Protein AF-A0A139AIH6-F1 (afdb_monomer_lite)

Sequence (206 aa):
MAAMNPVDLYPEILNLVTTIDDTDPLNPRRCGSIVSHVGRASLYSSTTPPMRITIVFSTWSHTGTTIIDHRKPFVIHTLTPSHAHLVPIFGLGSSKNLDKFSSPTIDPPFEVSTRPTFALSFLPSCAAWFECVPKEVDLLAHGAAPDRHLVVAEVVAQGSGTGERRCLDIASAFGALSEEDRKTLGANYARDVARDSETAMEPRVV

Secondary structure (DSSP, 8-state):
-PPPPGGGGS--B-EEEEEEE-SSTTS-EEEEEEE--EEE--S--STTTTPEEEEEEETT-HHHHHHHHS---EEEEE--GGGTTHHHHHHH---TT--GGG-TT-SSPPEE-S-STT--EE-TTSSEEEEEEEEEEEEEESSSSEEEEEEEEEEEEEEE-SS-SSPPBHHHHHHHS-HHHHHHHHHHHHHHHHHHHHHTT-----

Foldseek 3Di:
DPPDDPVNVDQQFKKKKWFWDCVPVVDIAIFIAIFRDKAWPDPDCDVVVFTKMKGKDFPLAPRVCCCPVVQTKMKIFFAALVCLVCCLLRVLDRDPPDRSQPPPSDPPGWDQDVPDDPSITDDQQGQKMFTWTFDDKDFDDPADDGGMIMTMIGGPDMDGGNHDNHTDTPVSSLVPDDPVSNVSSVVVVVVSVVVVVVSNPDDDPD

Radius of gyration: 17.24 Å; chains: 1; bounding box: 54×47×47 Å

InterPro domains:
  IPR002563 Flavin reductase like domain [PF01613] (46-159)
  IPR012349 FMN-binding split barrel [G3DSA:2.30.110.10] (8-179)

Organism: Gonapodya prolifera (strain JEL478) (NCBI:txid1344416)

Structure (mmCIF, N/CA/C/O backbone):
data_AF-A0A139AIH6-F1
#
_entry.id   AF-A0A139AIH6-F1
#
loop_
_atom_site.group_PDB
_atom_site.id
_atom_site.type_symbol
_atom_site.label_atom_id
_atom_site.label_alt_id
_atom_site.label_comp_id
_atom_site.label_asym_id
_atom_site.label_entity_id
_atom_site.label_seq_id
_atom_site.pdbx_PDB_ins_code
_atom_site.Cartn_x
_atom_site.Cartn_y
_atom_site.Cartn_z
_atom_site.occupancy
_atom_site.B_iso_or_equiv
_atom_site.auth_seq_id
_atom_site.auth_comp_id
_atom_site.auth_asym_id
_atom_site.auth_atom_id
_atom_site.pdbx_PDB_model_num
ATOM 1 N N . MET A 1 1 ? 32.680 11.294 6.343 1.00 40.09 1 MET A N 1
ATOM 2 C CA . MET A 1 1 ? 31.870 10.077 6.128 1.00 40.09 1 MET A CA 1
ATOM 3 C C . MET A 1 1 ? 30.437 10.436 6.455 1.00 40.09 1 MET A C 1
ATOM 5 O O . MET A 1 1 ? 30.206 10.871 7.575 1.00 40.09 1 MET A O 1
ATOM 9 N N . ALA A 1 2 ? 29.514 10.354 5.494 1.00 41.22 2 ALA A N 1
ATOM 10 C CA . ALA A 1 2 ? 28.094 10.475 5.814 1.00 41.22 2 ALA A CA 1
ATOM 11 C C . ALA A 1 2 ? 27.728 9.314 6.749 1.00 41.22 2 ALA A C 1
ATOM 13 O O . ALA A 1 2 ? 28.132 8.179 6.491 1.00 41.22 2 ALA A O 1
ATOM 14 N N . ALA A 1 3 ? 27.061 9.607 7.865 1.00 40.44 3 ALA A N 1
ATOM 15 C CA . ALA A 1 3 ? 26.553 8.567 8.744 1.00 40.44 3 ALA A CA 1
ATOM 16 C C . ALA A 1 3 ? 25.553 7.729 7.938 1.00 40.44 3 ALA A C 1
ATOM 18 O O . ALA A 1 3 ? 24.589 8.275 7.407 1.00 40.44 3 ALA A O 1
ATOM 19 N N . MET A 1 4 ? 25.831 6.434 7.792 1.00 37.25 4 MET A N 1
ATOM 20 C CA . MET A 1 4 ? 24.897 5.491 7.183 1.00 37.25 4 MET A CA 1
ATOM 21 C C . MET A 1 4 ? 23.615 5.525 8.015 1.00 37.25 4 MET A C 1
ATOM 23 O O . MET A 1 4 ? 23.686 5.348 9.235 1.00 37.25 4 MET A O 1
ATOM 27 N N . ASN A 1 5 ? 22.476 5.828 7.390 1.00 45.59 5 ASN A N 1
ATOM 28 C CA . ASN A 1 5 ? 21.214 5.856 8.109 1.00 45.59 5 ASN A CA 1
ATOM 29 C C . ASN A 1 5 ? 20.946 4.418 8.585 1.00 45.59 5 ASN A C 1
ATOM 31 O O . ASN A 1 5 ? 20.996 3.507 7.761 1.00 45.59 5 ASN A O 1
ATOM 35 N N . PRO A 1 6 ? 20.701 4.157 9.882 1.00 39.22 6 PRO A N 1
ATOM 36 C CA . PRO A 1 6 ? 20.435 2.803 10.372 1.00 39.22 6 PRO A CA 1
ATOM 37 C C . PRO A 1 6 ? 19.279 2.099 9.644 1.00 39.22 6 PRO A C 1
ATOM 39 O O . PRO A 1 6 ? 19.216 0.873 9.648 1.00 39.22 6 PRO A O 1
ATOM 42 N N . VAL A 1 7 ? 18.391 2.865 9.004 1.00 46.53 7 VAL A N 1
ATOM 43 C CA . VAL A 1 7 ? 17.292 2.368 8.164 1.00 46.53 7 VAL A CA 1
ATOM 44 C C . VAL A 1 7 ? 17.800 1.734 6.855 1.00 46.53 7 VAL A C 1
ATOM 46 O O . VAL A 1 7 ? 17.217 0.764 6.385 1.00 46.53 7 VAL A O 1
ATOM 49 N N . ASP A 1 8 ? 18.953 2.164 6.331 1.00 47.09 8 ASP A N 1
ATOM 50 C CA . ASP A 1 8 ? 19.579 1.604 5.118 1.00 47.09 8 ASP A CA 1
ATOM 51 C C . ASP A 1 8 ? 20.151 0.183 5.333 1.00 47.09 8 ASP A C 1
ATOM 53 O O . ASP A 1 8 ? 20.615 -0.459 4.389 1.00 47.09 8 ASP A O 1
ATOM 57 N N . LEU A 1 9 ? 20.150 -0.324 6.575 1.00 46.94 9 LEU A N 1
ATOM 58 C CA . LEU A 1 9 ? 20.655 -1.658 6.923 1.00 46.94 9 LEU A CA 1
ATOM 59 C C . LEU A 1 9 ? 19.706 -2.796 6.524 1.00 46.94 9 LEU A C 1
ATOM 61 O O . LEU A 1 9 ? 20.137 -3.950 6.477 1.00 46.94 9 LEU A O 1
ATOM 65 N N . TYR A 1 10 ? 18.438 -2.495 6.238 1.00 54.84 10 TYR A N 1
ATOM 66 C CA . TYR A 1 10 ? 17.446 -3.491 5.846 1.00 54.84 10 TYR A CA 1
ATOM 67 C C . TYR A 1 10 ? 16.948 -3.195 4.430 1.00 54.84 10 TYR A C 1
ATOM 69 O O . TYR A 1 10 ? 16.505 -2.078 4.168 1.00 54.84 10 TYR A O 1
ATOM 77 N N . PRO A 1 11 ? 16.985 -4.166 3.497 1.00 64.06 11 PRO A N 1
ATOM 78 C CA . PRO A 1 11 ? 16.366 -3.983 2.194 1.00 64.06 11 PRO A CA 1
ATOM 79 C C . PRO A 1 11 ? 14.849 -3.903 2.385 1.00 64.06 11 PRO A C 1
ATOM 81 O O . PRO A 1 11 ? 14.166 -4.922 2.506 1.00 64.06 11 PRO A O 1
ATOM 84 N N . GLU A 1 12 ? 14.322 -2.684 2.460 1.00 82.81 12 GLU A N 1
ATOM 85 C CA . GLU A 1 12 ? 12.889 -2.463 2.580 1.00 82.81 12 GLU A CA 1
ATOM 86 C C . GLU A 1 12 ? 12.211 -2.806 1.255 1.00 82.81 12 GLU A C 1
ATOM 88 O O . GLU A 1 12 ? 12.435 -2.168 0.221 1.00 82.81 12 GLU A O 1
ATOM 93 N N . ILE A 1 13 ? 11.382 -3.845 1.291 1.00 90.75 13 ILE A N 1
ATOM 94 C CA . ILE A 1 13 ? 10.592 -4.276 0.145 1.00 90.75 13 ILE A CA 1
ATOM 95 C C . ILE A 1 13 ? 9.438 -3.297 -0.051 1.00 90.75 13 ILE A C 1
ATOM 97 O O . ILE A 1 13 ? 8.673 -3.017 0.873 1.00 90.75 13 ILE A O 1
ATOM 101 N N . LEU A 1 14 ? 9.273 -2.820 -1.280 1.00 93.06 14 LEU A N 1
ATOM 102 C CA . LEU A 1 14 ? 8.152 -1.976 -1.646 1.00 93.06 14 LEU A CA 1
ATOM 103 C C . LEU A 1 14 ? 6.891 -2.797 -1.886 1.00 93.06 14 LEU A C 1
ATOM 105 O O . LEU A 1 14 ? 6.871 -3.800 -2.603 1.00 93.06 14 LEU A O 1
ATOM 109 N N . ASN A 1 15 ? 5.805 -2.303 -1.3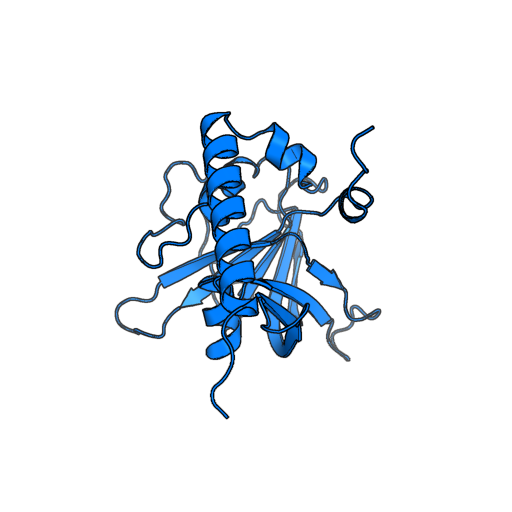11 1.00 94.88 15 ASN A N 1
ATOM 110 C CA . ASN A 1 15 ? 4.471 -2.833 -1.485 1.00 94.88 15 ASN A CA 1
ATOM 111 C C . ASN A 1 15 ? 3.547 -1.726 -1.992 1.00 94.88 15 ASN A C 1
ATOM 113 O O . ASN A 1 15 ? 3.702 -0.558 -1.637 1.00 94.88 15 ASN A O 1
ATOM 117 N N . LEU A 1 16 ? 2.554 -2.097 -2.792 1.00 94.75 16 LEU A N 1
ATOM 118 C CA . LEU A 1 16 ? 1.439 -1.228 -3.141 1.00 94.75 16 LEU A CA 1
ATOM 119 C C . LEU A 1 16 ? 0.214 -1.645 -2.332 1.00 94.75 16 LEU A C 1
ATOM 121 O O . LEU A 1 16 ? -0.286 -2.760 -2.487 1.00 94.75 16 LEU A O 1
ATOM 125 N N . VAL A 1 17 ? -0.296 -0.731 -1.513 1.00 94.81 17 VAL A N 1
ATOM 126 C CA . VAL A 1 17 ? -1.573 -0.912 -0.822 1.00 94.81 17 VAL A CA 1
ATOM 127 C C . VAL A 1 17 ? -2.681 -0.271 -1.637 1.00 94.81 17 VAL A C 1
ATOM 129 O O . VAL A 1 17 ? -2.559 0.897 -2.009 1.00 94.81 17 VAL A O 1
ATOM 132 N N . THR A 1 18 ? -3.763 -1.010 -1.873 1.00 93.75 18 THR A N 1
ATOM 133 C CA . THR A 1 18 ? -4.972 -0.518 -2.543 1.00 93.75 18 THR A CA 1
ATOM 134 C C . THR A 1 18 ? -6.209 -0.692 -1.671 1.00 93.75 18 THR A C 1
ATOM 136 O O . THR A 1 18 ? -6.333 -1.653 -0.916 1.00 93.75 18 THR A O 1
ATOM 139 N N . THR A 1 19 ? -7.146 0.242 -1.780 1.00 93.44 19 THR A N 1
ATOM 140 C CA . THR A 1 19 ? -8.475 0.167 -1.160 1.00 93.44 19 THR A CA 1
ATOM 141 C C . THR A 1 19 ? -9.481 0.927 -2.031 1.00 93.44 19 THR A C 1
ATOM 143 O O . THR A 1 19 ? -9.128 1.437 -3.101 1.00 93.44 19 THR A O 1
ATOM 146 N N . ILE A 1 20 ? -10.728 1.005 -1.581 1.00 91.00 20 ILE A N 1
ATOM 147 C CA . ILE A 1 20 ? -11.777 1.810 -2.194 1.00 91.00 20 ILE A CA 1
ATOM 148 C C . ILE A 1 20 ? -12.314 2.812 -1.171 1.00 91.00 20 ILE A C 1
ATOM 150 O O . ILE A 1 20 ? -12.640 2.457 -0.038 1.00 91.00 20 ILE A O 1
ATOM 154 N N . ASP A 1 21 ? -12.379 4.072 -1.578 1.00 89.56 21 ASP A N 1
ATOM 155 C CA . ASP A 1 21 ? -13.115 5.117 -0.886 1.00 89.56 21 ASP A CA 1
ATOM 156 C C . ASP A 1 21 ? -14.482 5.265 -1.556 1.00 89.56 21 ASP A C 1
ATOM 158 O O . ASP A 1 21 ? -14.621 5.861 -2.620 1.00 89.56 21 ASP A O 1
ATOM 162 N N . AS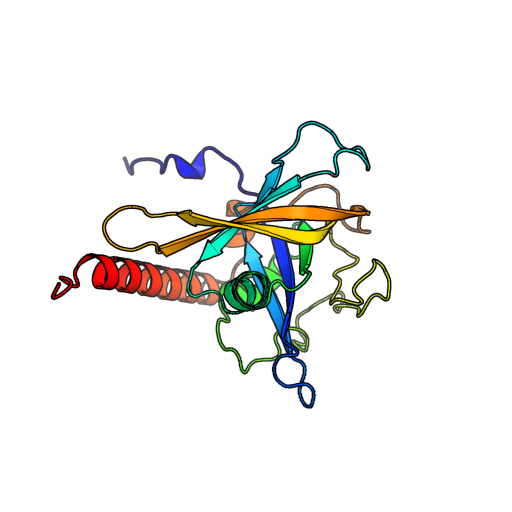P A 1 22 ? -15.491 4.665 -0.945 1.00 88.44 22 ASP A N 1
ATOM 163 C CA . ASP A 1 22 ? -16.897 4.712 -1.348 1.00 88.44 22 ASP A CA 1
ATOM 164 C C . ASP A 1 22 ? -17.717 5.630 -0.418 1.00 88.44 22 ASP A C 1
ATOM 166 O O . ASP A 1 22 ? -18.940 5.497 -0.338 1.00 88.44 22 ASP A O 1
ATOM 170 N N . THR A 1 23 ? -17.056 6.545 0.312 1.00 86.25 23 THR A N 1
ATOM 171 C CA . THR A 1 23 ? -17.735 7.489 1.221 1.00 86.25 23 THR A CA 1
ATOM 172 C C . THR A 1 23 ? -18.753 8.363 0.492 1.00 86.25 23 THR A C 1
ATOM 174 O O . THR A 1 23 ? -19.762 8.745 1.084 1.00 86.25 23 THR A O 1
ATOM 177 N N . ASP A 1 24 ? -18.519 8.622 -0.797 1.00 85.50 24 ASP A N 1
ATOM 178 C CA . ASP A 1 24 ? -19.524 9.054 -1.765 1.00 85.50 24 ASP A CA 1
ATOM 179 C C . ASP A 1 24 ? -19.958 7.851 -2.631 1.00 85.50 24 ASP A C 1
ATOM 181 O O . ASP A 1 24 ? -19.246 7.481 -3.573 1.00 85.50 24 ASP A O 1
ATOM 185 N N . PRO A 1 25 ? -21.128 7.236 -2.363 1.00 82.19 25 PRO A N 1
ATOM 186 C CA . PRO A 1 25 ? -21.592 6.060 -3.100 1.00 82.19 25 PRO A CA 1
ATOM 187 C C . PRO A 1 25 ? -21.845 6.315 -4.589 1.00 82.19 25 PRO A C 1
ATOM 189 O O . PRO A 1 25 ? -21.901 5.368 -5.372 1.00 82.19 25 PRO A O 1
ATOM 192 N N . LEU A 1 26 ? -22.033 7.577 -4.991 1.00 86.06 26 LEU A N 1
ATOM 193 C CA . LEU A 1 26 ? -22.252 7.944 -6.390 1.00 86.06 26 LEU A CA 1
ATOM 194 C C . LEU A 1 26 ? -20.939 8.050 -7.168 1.00 86.06 26 LEU A C 1
ATOM 196 O O . LEU A 1 26 ? -20.953 8.032 -8.398 1.00 86.06 26 LEU A O 1
ATOM 200 N N . ASN A 1 27 ? -19.813 8.163 -6.465 1.00 83.94 27 ASN A N 1
ATOM 201 C CA . ASN A 1 27 ? -18.500 8.330 -7.064 1.00 83.94 27 ASN A CA 1
ATOM 202 C C . ASN A 1 27 ? -17.425 7.589 -6.252 1.00 83.94 27 ASN A C 1
ATOM 204 O O . ASN A 1 27 ? -16.554 8.234 -5.657 1.00 83.94 27 ASN A O 1
ATOM 208 N N . PRO A 1 28 ? -17.473 6.243 -6.214 1.00 85.94 28 PRO A N 1
ATOM 209 C CA . PRO A 1 28 ? -16.478 5.459 -5.504 1.00 85.94 28 PRO A CA 1
ATOM 210 C C . PRO A 1 28 ? -15.108 5.625 -6.163 1.00 85.94 28 PRO A C 1
ATOM 212 O O . PRO A 1 28 ? -14.951 5.498 -7.381 1.00 85.94 28 PRO A O 1
ATOM 215 N N . ARG A 1 29 ? -14.090 5.890 -5.348 1.00 87.50 29 ARG A N 1
ATOM 216 C CA . ARG A 1 29 ? -12.725 6.166 -5.795 1.00 87.50 29 ARG A CA 1
ATOM 217 C C . ARG A 1 29 ? -11.799 5.035 -5.405 1.00 87.50 29 ARG A C 1
ATOM 219 O O . ARG A 1 29 ? -11.798 4.559 -4.275 1.00 87.50 29 ARG A O 1
ATOM 226 N N . ARG A 1 30 ? -10.947 4.629 -6.340 1.00 89.25 30 ARG A N 1
ATOM 227 C CA . ARG A 1 30 ? -9.852 3.703 -6.051 1.00 89.25 30 ARG A CA 1
ATOM 228 C C . ARG A 1 30 ? -8.716 4.474 -5.390 1.00 89.25 30 ARG A C 1
ATOM 230 O O . ARG A 1 30 ? -8.278 5.503 -5.903 1.00 89.25 30 ARG A O 1
ATOM 237 N N . CYS A 1 31 ? -8.207 3.953 -4.282 1.00 89.62 31 CYS A N 1
ATOM 238 C CA . CYS A 1 31 ? -7.106 4.555 -3.538 1.00 89.62 31 CYS A CA 1
ATOM 239 C C . CYS A 1 31 ? -5.893 3.628 -3.575 1.00 89.62 31 CYS A C 1
ATOM 241 O O . CYS A 1 31 ? -6.032 2.412 -3.455 1.00 89.62 31 CYS A O 1
ATOM 243 N N . GLY A 1 32 ? -4.699 4.201 -3.729 1.00 91.56 32 GLY A N 1
ATOM 244 C CA . GLY A 1 32 ? -3.450 3.447 -3.797 1.00 91.56 32 GLY A CA 1
ATOM 245 C C . GLY A 1 32 ? -2.268 4.229 -3.229 1.00 91.56 32 GLY A C 1
ATOM 246 O O . GLY A 1 32 ? -2.167 5.441 -3.456 1.00 91.56 32 GLY A O 1
ATOM 247 N N . SER A 1 33 ? -1.392 3.552 -2.486 1.00 91.62 33 SER A N 1
ATOM 248 C CA . SER A 1 33 ? -0.164 4.123 -1.913 1.00 91.62 33 SER A CA 1
ATOM 249 C C . SER A 1 33 ? 0.968 3.104 -1.910 1.00 91.62 33 SER A C 1
ATOM 251 O O . SER A 1 33 ? 0.757 1.951 -1.532 1.00 91.62 33 SER A O 1
ATOM 253 N N . ILE A 1 34 ? 2.177 3.543 -2.264 1.00 91.94 34 ILE A N 1
ATOM 254 C CA . ILE A 1 34 ? 3.391 2.764 -1.993 1.00 91.94 34 ILE A CA 1
ATOM 255 C C . ILE A 1 34 ? 3.690 2.822 -0.496 1.00 91.94 34 ILE A C 1
ATOM 257 O O . ILE A 1 34 ? 3.575 3.884 0.118 1.00 91.94 34 ILE A O 1
ATOM 261 N N . VAL A 1 35 ? 4.058 1.682 0.079 1.00 91.06 35 VAL A N 1
ATOM 262 C CA . VAL A 1 35 ? 4.520 1.542 1.462 1.00 91.06 35 VAL A CA 1
ATOM 263 C C . VAL A 1 35 ? 5.713 0.594 1.504 1.00 91.06 35 VAL A C 1
ATOM 265 O O . VAL A 1 35 ? 5.768 -0.386 0.762 1.00 91.06 35 VAL A O 1
ATOM 268 N N . SER A 1 36 ? 6.664 0.869 2.386 1.00 88.88 36 SER A N 1
ATOM 269 C CA . SER A 1 36 ? 7.840 0.016 2.594 1.00 88.88 36 SER A CA 1
ATOM 270 C C . SER A 1 36 ? 7.809 -0.721 3.937 1.00 88.88 36 SER A C 1
ATOM 272 O O . SER A 1 36 ? 8.345 -1.816 4.080 1.00 88.88 36 SER A O 1
ATOM 274 N N . HIS A 1 37 ? 7.094 -0.160 4.912 1.00 88.62 37 HIS A N 1
ATOM 275 C CA . HIS A 1 37 ? 6.986 -0.686 6.265 1.00 88.62 37 HIS A CA 1
ATOM 276 C C . HIS A 1 37 ? 5.814 -1.662 6.371 1.00 88.62 37 HIS A C 1
ATOM 278 O O . HIS A 1 37 ? 4.730 -1.306 6.839 1.00 88.62 37 HIS A O 1
ATOM 284 N N . VAL A 1 38 ? 6.037 -2.894 5.911 1.00 91.00 38 VAL A N 1
ATOM 285 C CA . VAL A 1 38 ? 5.097 -4.012 6.053 1.00 91.00 38 VAL A CA 1
ATOM 286 C C . VAL A 1 38 ? 5.791 -5.155 6.780 1.00 91.00 38 VAL A C 1
ATOM 288 O O . VAL A 1 38 ? 6.831 -5.641 6.342 1.00 91.00 38 VAL A O 1
ATOM 291 N N . GLY A 1 39 ? 5.211 -5.590 7.894 1.00 89.25 39 GLY A N 1
ATOM 292 C CA . GLY A 1 39 ? 5.767 -6.633 8.747 1.00 89.25 39 GLY A CA 1
ATOM 293 C C . GLY A 1 39 ? 4.765 -7.742 9.016 1.00 89.25 39 GLY A C 1
ATOM 294 O O . GLY A 1 39 ? 3.555 -7.536 9.036 1.00 89.25 39 GLY A O 1
ATOM 295 N N . ARG A 1 40 ? 5.256 -8.953 9.261 1.00 88.06 40 ARG A N 1
ATOM 296 C CA . ARG A 1 40 ? 4.409 -10.032 9.768 1.00 88.06 40 ARG A CA 1
ATOM 297 C C . ARG A 1 40 ? 4.264 -9.879 11.282 1.00 88.06 40 ARG A C 1
ATOM 299 O O . ARG A 1 40 ? 5.265 -9.830 11.987 1.00 88.06 40 ARG A O 1
ATOM 306 N N . ALA A 1 41 ? 3.028 -9.838 11.774 1.00 86.69 41 ALA A N 1
ATOM 307 C CA . ALA A 1 41 ? 2.716 -9.623 13.189 1.00 86.69 41 ALA A CA 1
ATOM 308 C C . ALA A 1 41 ? 2.390 -10.925 13.945 1.00 86.69 41 ALA A C 1
ATOM 310 O O . ALA A 1 41 ? 2.326 -10.934 15.171 1.00 86.69 41 ALA A O 1
ATOM 311 N N . SER A 1 42 ? 2.171 -12.037 13.233 1.00 82.56 42 SER A N 1
ATOM 312 C CA . SER A 1 42 ? 1.903 -13.352 13.828 1.00 82.56 42 SER A CA 1
ATOM 313 C C . SER A 1 42 ? 2.813 -14.438 13.257 1.00 82.56 42 SER A C 1
ATOM 315 O O . SER A 1 42 ? 2.994 -14.534 12.048 1.00 82.56 42 SER A O 1
ATOM 317 N N . LEU A 1 43 ? 3.330 -15.329 14.107 1.00 73.06 43 LEU A N 1
ATOM 318 C CA . LEU A 1 43 ? 4.168 -16.461 13.671 1.00 73.06 43 LEU A CA 1
ATOM 319 C C . LEU A 1 43 ? 3.374 -17.581 12.981 1.00 73.06 43 LEU A C 1
ATOM 321 O O . LEU A 1 43 ? 3.922 -18.316 12.159 1.00 73.06 43 LEU A O 1
ATOM 325 N N . TYR A 1 44 ? 2.075 -17.690 13.262 1.00 71.38 44 TYR A N 1
ATOM 326 C CA . TYR A 1 44 ? 1.194 -18.682 12.648 1.00 71.38 44 TYR A CA 1
ATOM 327 C C . TYR A 1 44 ? 0.619 -18.162 11.328 1.00 71.38 44 TYR A C 1
ATOM 329 O O . TYR A 1 44 ? 0.308 -16.975 11.204 1.00 71.38 44 TYR A O 1
ATOM 337 N N . SER A 1 45 ? 0.553 -19.039 10.324 1.00 65.81 45 SER A N 1
ATOM 338 C CA . SER A 1 45 ? -0.086 -18.801 9.017 1.00 65.81 45 SER A CA 1
ATOM 339 C C . SER A 1 45 ? -1.437 -19.518 8.915 1.00 65.81 45 SER A C 1
ATOM 341 O O . SER A 1 45 ? -1.937 -19.760 7.819 1.00 65.81 45 SER A O 1
ATOM 343 N N . SER A 1 46 ? -1.977 -19.953 10.056 1.00 64.38 46 SER A N 1
ATOM 344 C CA . SER A 1 46 ? -3.247 -20.661 10.141 1.00 64.38 46 SER A CA 1
ATOM 345 C C . SER A 1 46 ? -4.419 -19.714 9.920 1.00 64.38 46 SER A C 1
ATOM 347 O O . SER A 1 46 ? -4.312 -18.508 10.125 1.00 64.38 46 SER A O 1
ATOM 349 N N . THR A 1 47 ? -5.573 -20.283 9.591 1.00 66.25 47 THR A N 1
ATOM 350 C CA . THR A 1 47 ? -6.856 -19.573 9.648 1.00 66.25 47 THR A CA 1
ATOM 351 C C . THR A 1 47 ? -7.286 -19.279 11.089 1.00 66.25 47 THR A C 1
ATOM 353 O O . THR A 1 47 ? -8.057 -18.353 11.315 1.00 66.25 47 THR A O 1
ATOM 356 N N . THR A 1 48 ? -6.771 -20.034 12.072 1.00 75.88 48 THR A N 1
ATOM 357 C CA . THR A 1 48 ? -7.152 -19.903 13.486 1.00 75.88 48 THR A CA 1
ATOM 358 C C . THR A 1 48 ? -5.948 -20.149 14.414 1.00 75.88 48 THR A C 1
ATOM 360 O O . THR A 1 48 ? -5.531 -21.300 14.546 1.00 75.88 48 THR A O 1
ATOM 363 N N . PRO A 1 49 ? -5.387 -19.115 15.075 1.00 70.94 49 PRO A N 1
ATOM 364 C CA . PRO A 1 49 ? -5.710 -17.697 14.918 1.00 70.94 49 PRO A CA 1
ATOM 365 C C . PRO A 1 49 ? -5.329 -17.197 13.516 1.00 70.94 49 PRO A C 1
ATOM 367 O O . PRO A 1 49 ? -4.391 -17.741 12.923 1.00 70.94 49 PRO A O 1
ATOM 370 N N . PRO A 1 50 ? -6.047 -16.196 12.981 1.00 80.94 50 PRO A N 1
ATOM 371 C CA . PRO A 1 50 ? -5.785 -15.693 11.646 1.00 80.94 50 PRO A CA 1
ATOM 372 C C . PRO A 1 50 ? -4.428 -14.992 11.596 1.00 80.94 50 PRO A C 1
ATOM 374 O O . PRO A 1 50 ? -3.971 -14.390 12.576 1.00 80.94 50 PRO A O 1
ATOM 377 N N . MET A 1 51 ? -3.780 -15.075 10.438 1.00 90.25 51 MET A N 1
ATOM 378 C CA . MET A 1 51 ? -2.519 -14.388 10.195 1.00 90.25 51 MET A CA 1
ATOM 379 C C . MET A 1 51 ? -2.704 -12.872 10.329 1.00 90.25 51 MET A C 1
ATOM 381 O O . MET A 1 51 ? -3.668 -12.303 9.818 1.00 90.25 51 MET A O 1
ATOM 385 N N . ARG A 1 52 ? -1.758 -12.216 11.003 1.00 92.06 52 ARG A N 1
ATOM 386 C CA . ARG A 1 52 ? -1.726 -10.764 11.171 1.00 92.06 52 ARG A CA 1
ATOM 387 C C . ARG A 1 52 ? -0.481 -10.165 10.547 1.00 92.06 52 ARG A C 1
ATOM 389 O O . ARG A 1 52 ? 0.606 -10.750 10.597 1.00 92.06 52 ARG A O 1
ATOM 396 N N . ILE A 1 53 ? -0.647 -8.966 10.019 1.00 93.50 53 ILE A N 1
ATOM 397 C CA . ILE A 1 53 ? 0.415 -8.146 9.450 1.00 93.50 53 ILE A CA 1
ATOM 398 C C . ILE A 1 53 ? 0.332 -6.732 10.016 1.00 93.50 53 ILE A C 1
ATOM 400 O O . ILE A 1 53 ? -0.744 -6.269 10.391 1.00 93.50 53 ILE A O 1
ATOM 404 N N . THR A 1 54 ? 1.471 -6.061 10.088 1.00 94.00 54 THR A N 1
ATOM 405 C CA . THR A 1 54 ? 1.576 -4.646 10.412 1.00 94.00 54 THR A CA 1
ATOM 406 C C . THR A 1 54 ? 1.883 -3.843 9.161 1.00 94.00 54 THR A C 1
ATOM 408 O O . THR A 1 54 ? 2.637 -4.288 8.296 1.00 94.00 54 THR A O 1
ATOM 411 N N . ILE A 1 55 ? 1.306 -2.651 9.070 1.00 93.25 55 ILE A N 1
ATOM 412 C CA . ILE A 1 55 ? 1.601 -1.675 8.022 1.00 93.25 55 ILE A CA 1
ATOM 413 C C . ILE A 1 55 ? 1.697 -0.308 8.668 1.00 93.25 55 ILE A C 1
ATOM 415 O O . ILE A 1 55 ? 0.890 0.012 9.540 1.00 93.25 55 ILE A O 1
ATOM 419 N N . VAL A 1 56 ? 2.650 0.503 8.224 1.00 90.69 56 VAL A N 1
ATOM 420 C CA . VAL A 1 56 ? 2.746 1.896 8.656 1.00 90.69 56 VAL A CA 1
ATOM 421 C C . VAL A 1 56 ? 2.308 2.827 7.532 1.00 90.69 56 VAL A C 1
ATOM 423 O O . VAL A 1 56 ? 2.799 2.734 6.407 1.00 90.69 56 VAL A O 1
ATOM 426 N N . PHE A 1 57 ? 1.401 3.748 7.849 1.00 88.12 57 PHE A N 1
ATOM 427 C CA . PHE A 1 57 ? 0.991 4.833 6.960 1.00 88.12 57 PHE A CA 1
ATOM 428 C C . PHE A 1 57 ? 1.378 6.182 7.550 1.00 88.12 57 PHE A C 1
ATOM 430 O O . PHE A 1 57 ? 1.373 6.368 8.763 1.00 88.12 57 PHE A O 1
ATOM 437 N N . SER A 1 58 ? 1.648 7.157 6.687 1.00 82.88 58 SER A N 1
ATOM 438 C CA . SER A 1 58 ? 1.621 8.562 7.093 1.00 82.88 58 SER A CA 1
ATOM 439 C C . SER A 1 58 ? 0.193 8.982 7.449 1.00 82.88 58 SER A C 1
ATOM 441 O O . SER A 1 58 ? -0.746 8.586 6.754 1.00 82.88 58 SER A O 1
ATOM 443 N N . THR A 1 59 ? 0.032 9.817 8.480 1.00 81.44 59 THR A N 1
ATOM 444 C CA . THR A 1 59 ? -1.250 10.462 8.848 1.00 81.44 59 THR A CA 1
ATOM 445 C C . THR A 1 59 ? -1.847 11.286 7.704 1.00 81.44 59 THR A C 1
ATOM 447 O O . THR A 1 59 ? -3.046 11.542 7.662 1.00 81.44 59 THR A O 1
ATOM 450 N N . TRP A 1 60 ? -1.022 11.647 6.723 1.00 78.94 60 TRP A N 1
ATOM 451 C CA . TRP A 1 60 ? -1.397 12.438 5.556 1.00 78.94 60 TRP A CA 1
ATOM 452 C C . TRP A 1 60 ? -1.745 11.590 4.326 1.00 78.94 60 TRP A C 1
ATOM 454 O O . TRP A 1 60 ? -2.150 12.123 3.290 1.00 78.94 60 TRP A O 1
ATOM 464 N N . SER A 1 61 ? -1.576 10.266 4.406 1.00 84.19 61 SER A N 1
ATOM 465 C CA . SER A 1 61 ? -1.904 9.358 3.310 1.00 84.19 61 SER A CA 1
ATOM 466 C C . SER A 1 61 ? -3.413 9.222 3.183 1.00 84.19 61 SER A C 1
ATOM 468 O O . SER A 1 61 ? -4.054 8.662 4.065 1.00 84.19 61 SER A O 1
ATOM 470 N N . HIS A 1 62 ? -3.983 9.653 2.054 1.00 86.56 62 HIS A N 1
ATOM 471 C CA . HIS A 1 62 ? -5.411 9.465 1.801 1.00 86.56 62 HIS A CA 1
ATOM 472 C C . HIS A 1 62 ? -5.813 7.982 1.856 1.00 86.56 62 HIS A C 1
ATOM 474 O O . HIS A 1 62 ? -6.781 7.635 2.525 1.00 86.56 62 HIS A O 1
ATOM 480 N N . THR A 1 63 ? -5.024 7.100 1.235 1.00 90.00 63 THR A N 1
ATOM 481 C CA . THR A 1 63 ? -5.213 5.642 1.310 1.00 90.00 63 THR A CA 1
ATOM 482 C C . THR A 1 63 ? -5.169 5.154 2.760 1.00 90.00 63 THR A C 1
ATOM 484 O O . THR A 1 63 ? -6.020 4.367 3.163 1.00 90.00 63 THR A O 1
ATOM 487 N N . GLY A 1 64 ? -4.215 5.657 3.554 1.00 90.06 64 GLY A N 1
ATOM 488 C CA . GLY A 1 64 ? -4.112 5.359 4.983 1.00 90.06 64 GLY A CA 1
ATOM 489 C C . GLY A 1 64 ? -5.355 5.799 5.759 1.00 90.06 64 GLY A C 1
ATOM 490 O O . GLY A 1 64 ? -5.958 4.976 6.439 1.00 90.06 64 GLY A O 1
ATOM 491 N N . THR A 1 65 ? -5.793 7.052 5.596 1.00 88.69 65 THR A N 1
ATOM 492 C CA . THR A 1 65 ? -7.007 7.581 6.247 1.00 88.69 65 THR A CA 1
ATOM 493 C C . THR A 1 65 ? -8.251 6.786 5.861 1.00 88.69 65 THR A C 1
ATOM 495 O O . THR A 1 65 ? -9.041 6.438 6.728 1.00 88.69 65 THR A O 1
ATOM 498 N N . THR A 1 66 ? -8.396 6.387 4.591 1.00 90.56 66 THR A N 1
ATOM 499 C CA . THR A 1 66 ? -9.535 5.571 4.144 1.00 90.56 66 THR A CA 1
ATOM 500 C C . THR A 1 66 ? -9.557 4.209 4.843 1.00 90.56 66 THR A C 1
ATOM 502 O O . THR A 1 66 ? -10.608 3.752 5.291 1.00 90.56 66 THR A O 1
ATOM 505 N N . ILE A 1 67 ? -8.398 3.565 4.996 1.00 92.81 67 ILE A N 1
ATOM 506 C CA . ILE A 1 67 ? -8.283 2.287 5.712 1.00 92.81 67 ILE A CA 1
ATOM 507 C C . ILE A 1 67 ? -8.558 2.465 7.208 1.00 92.81 67 ILE A C 1
ATOM 509 O O . ILE A 1 67 ? -9.242 1.640 7.809 1.00 92.81 67 ILE A O 1
ATOM 513 N N . ILE A 1 68 ? -8.031 3.523 7.820 1.00 91.19 68 ILE A N 1
ATOM 514 C CA . ILE A 1 68 ? -8.051 3.724 9.271 1.00 91.19 68 ILE A CA 1
ATOM 515 C C . ILE A 1 68 ? -9.406 4.251 9.749 1.00 91.19 68 ILE A C 1
ATOM 517 O O . ILE A 1 68 ? -10.053 3.610 10.582 1.00 91.19 68 ILE A O 1
ATOM 521 N N . ASP A 1 69 ? -9.851 5.379 9.198 1.00 89.12 69 ASP A N 1
ATOM 522 C CA . ASP A 1 69 ? -11.024 6.118 9.674 1.00 89.12 69 ASP A CA 1
ATOM 523 C C . ASP A 1 69 ? -12.322 5.413 9.279 1.00 89.12 69 ASP A C 1
ATOM 525 O O . ASP A 1 69 ? -13.288 5.386 10.042 1.00 89.12 69 ASP A O 1
ATOM 529 N N . HIS A 1 70 ? -12.335 4.784 8.101 1.00 89.25 70 HIS A N 1
ATOM 530 C CA . HIS A 1 70 ? -13.503 4.072 7.581 1.00 89.25 70 HIS A CA 1
ATOM 531 C C . HIS A 1 70 ? -13.391 2.549 7.707 1.00 89.25 70 HIS A C 1
ATOM 533 O O . HIS A 1 70 ? -14.269 1.834 7.222 1.00 89.25 70 HIS A O 1
ATOM 539 N N . ARG A 1 71 ? -12.328 2.045 8.358 1.00 90.25 71 ARG A N 1
ATOM 540 C CA . ARG A 1 71 ? -12.067 0.609 8.579 1.00 90.25 71 ARG A CA 1
ATOM 541 C C . ARG A 1 71 ? -12.197 -0.224 7.301 1.00 90.25 71 ARG A C 1
ATOM 543 O O . ARG A 1 71 ? -12.671 -1.361 7.334 1.00 90.25 71 ARG A O 1
ATOM 550 N N . LYS A 1 72 ? -11.792 0.352 6.165 1.00 93.38 72 LYS A N 1
ATOM 551 C CA . LYS A 1 72 ? -11.976 -0.273 4.857 1.00 93.38 72 LYS A CA 1
ATOM 552 C C . LYS A 1 72 ? -11.051 -1.472 4.678 1.00 93.38 72 LYS A C 1
ATOM 554 O O . LYS A 1 72 ? -9.889 -1.415 5.091 1.00 93.38 72 LYS A O 1
ATOM 559 N N . PRO A 1 73 ? -11.541 -2.552 4.046 1.00 94.81 73 PRO A N 1
ATOM 560 C CA . PRO A 1 73 ? -10.668 -3.620 3.602 1.00 94.81 73 PRO A CA 1
ATOM 561 C C . PRO A 1 73 ? -9.679 -3.098 2.562 1.00 94.81 73 PRO A C 1
ATOM 563 O O . PRO A 1 73 ? -9.936 -2.116 1.859 1.00 94.81 73 PRO A O 1
ATOM 566 N N . PHE A 1 74 ? -8.540 -3.761 2.451 1.00 95.25 74 PHE A N 1
ATOM 567 C CA . PHE A 1 74 ? -7.490 -3.358 1.527 1.00 95.25 74 PHE A CA 1
ATOM 568 C C . PHE A 1 74 ? -6.689 -4.564 1.042 1.00 95.25 74 PHE A C 1
ATOM 570 O O . PHE A 1 74 ? -6.728 -5.638 1.645 1.00 95.25 74 PHE A O 1
ATOM 577 N N . VAL A 1 75 ? -5.941 -4.377 -0.043 1.00 95.06 75 VAL A N 1
ATOM 578 C CA . VAL A 1 75 ? -5.023 -5.386 -0.578 1.00 95.06 75 VAL A CA 1
ATOM 579 C C . VAL A 1 75 ? -3.604 -4.843 -0.547 1.00 95.06 75 VAL A C 1
ATOM 581 O O . VAL A 1 75 ? -3.353 -3.711 -0.957 1.00 95.06 75 VAL A O 1
ATOM 584 N N . ILE A 1 76 ? -2.666 -5.656 -0.074 1.00 95.25 76 ILE A N 1
ATOM 585 C CA . ILE A 1 76 ? -1.232 -5.410 -0.215 1.00 95.25 76 ILE A CA 1
ATOM 586 C C . ILE A 1 76 ? -0.727 -6.207 -1.403 1.00 95.25 76 ILE A C 1
ATOM 588 O O . ILE A 1 76 ? -0.973 -7.407 -1.471 1.00 95.25 76 ILE A O 1
ATOM 592 N N . HIS A 1 77 ? 0.027 -5.563 -2.284 1.00 95.19 77 HIS A N 1
ATOM 593 C CA . HIS A 1 77 ? 0.731 -6.194 -3.392 1.00 95.19 77 HIS A CA 1
ATOM 594 C C . HIS A 1 77 ? 2.231 -6.039 -3.185 1.00 95.19 77 HIS A C 1
ATOM 596 O O . HIS A 1 77 ? 2.739 -4.918 -3.164 1.00 95.19 77 HIS A O 1
ATOM 602 N N . THR A 1 78 ? 2.953 -7.147 -3.069 1.00 95.25 78 THR A N 1
ATOM 603 C CA . THR A 1 78 ? 4.415 -7.129 -3.020 1.00 95.25 78 THR A CA 1
ATOM 604 C C . THR A 1 78 ? 4.962 -6.919 -4.424 1.00 95.25 78 THR A C 1
ATOM 606 O O . THR A 1 78 ? 4.748 -7.746 -5.316 1.00 95.25 78 THR A O 1
ATOM 609 N N . LEU A 1 79 ? 5.637 -5.790 -4.636 1.00 94.56 79 LEU A N 1
ATOM 610 C CA . LEU A 1 79 ? 6.084 -5.377 -5.960 1.00 94.56 79 LEU A CA 1
ATOM 611 C C . LEU A 1 79 ? 7.338 -6.138 -6.386 1.00 94.56 79 LEU A C 1
ATOM 613 O O . LEU A 1 79 ? 8.179 -6.500 -5.567 1.00 94.56 79 LEU A O 1
ATOM 617 N N . THR A 1 80 ? 7.471 -6.336 -7.692 1.00 93.75 80 THR A N 1
ATOM 618 C CA . THR A 1 80 ? 8.675 -6.873 -8.352 1.00 93.75 80 THR A CA 1
ATOM 619 C C . THR A 1 80 ? 9.407 -5.753 -9.102 1.00 93.75 80 THR A C 1
ATOM 621 O O . THR A 1 80 ? 8.805 -4.699 -9.335 1.00 93.75 80 THR A O 1
ATOM 624 N N . PRO A 1 81 ? 10.669 -5.949 -9.532 1.00 92.25 81 PRO A N 1
ATOM 625 C CA . PRO A 1 81 ? 11.419 -4.946 -10.287 1.00 92.25 81 PRO A CA 1
ATOM 626 C C . PRO A 1 81 ? 10.703 -4.365 -11.513 1.00 92.25 81 PRO A C 1
ATOM 628 O O . PRO A 1 81 ? 10.852 -3.177 -11.791 1.00 92.25 81 PRO A O 1
ATOM 631 N N . SER A 1 82 ? 9.867 -5.150 -12.204 1.00 90.69 82 SER A N 1
ATOM 632 C CA . SER A 1 82 ? 9.086 -4.669 -13.355 1.00 90.69 82 SER A CA 1
ATOM 633 C C . SER A 1 82 ? 8.077 -3.571 -12.993 1.00 90.69 82 SER A C 1
ATOM 635 O O . SER A 1 82 ? 7.663 -2.800 -13.854 1.00 90.69 82 SER A O 1
ATOM 637 N N . HIS A 1 83 ? 7.716 -3.445 -11.715 1.00 92.69 83 HIS A N 1
ATOM 638 C CA . HIS A 1 83 ? 6.760 -2.460 -11.210 1.00 92.69 83 HIS A CA 1
ATOM 639 C C . HIS A 1 83 ? 7.404 -1.157 -10.730 1.00 92.69 83 HIS A C 1
ATOM 641 O O . HIS A 1 83 ? 6.717 -0.333 -10.127 1.00 92.69 83 HIS A O 1
ATOM 647 N N . ALA A 1 84 ? 8.699 -0.928 -10.974 1.00 90.44 84 ALA A N 1
ATOM 648 C CA . ALA A 1 84 ? 9.360 0.315 -10.564 1.00 90.44 84 ALA A CA 1
ATOM 649 C C . ALA A 1 84 ? 8.644 1.576 -11.094 1.00 90.44 84 ALA A C 1
ATOM 651 O O . ALA A 1 84 ? 8.576 2.591 -10.405 1.00 90.44 84 ALA A O 1
ATOM 652 N N . HIS A 1 85 ? 8.015 1.479 -12.269 1.00 87.56 85 HIS A N 1
ATOM 653 C CA . HIS A 1 85 ? 7.211 2.541 -12.877 1.00 87.56 85 HIS A CA 1
ATOM 654 C C . HIS A 1 85 ? 5.964 2.943 -12.057 1.00 87.56 85 HIS A C 1
ATOM 656 O O . HIS A 1 85 ? 5.442 4.041 -12.237 1.00 87.56 85 HIS A O 1
ATOM 662 N N . LEU A 1 86 ? 5.491 2.097 -11.131 1.00 90.19 86 LEU A N 1
ATOM 663 C CA . LEU A 1 86 ? 4.366 2.409 -10.240 1.00 90.19 86 LEU A CA 1
ATOM 664 C C . LEU A 1 86 ? 4.770 3.327 -9.083 1.00 90.19 86 LEU A C 1
ATOM 666 O O . LEU A 1 86 ? 3.920 4.014 -8.516 1.00 90.19 86 LEU A O 1
ATOM 670 N N . VAL A 1 87 ? 6.056 3.354 -8.727 1.00 89.19 87 VAL A N 1
ATOM 671 C CA . VAL A 1 87 ? 6.576 4.154 -7.614 1.00 89.19 87 VAL A CA 1
ATOM 672 C C . VAL A 1 87 ? 6.309 5.649 -7.793 1.00 89.19 87 VAL A C 1
ATOM 674 O O . VAL A 1 87 ? 5.759 6.239 -6.865 1.00 89.19 87 VAL A O 1
ATOM 677 N N . PRO A 1 88 ? 6.590 6.288 -8.944 1.00 84.69 88 PRO A N 1
ATOM 678 C CA . PRO A 1 88 ? 6.244 7.694 -9.118 1.00 84.69 88 PRO A CA 1
ATOM 679 C C . PRO A 1 88 ? 4.723 7.919 -9.103 1.00 84.69 88 PRO A C 1
ATOM 681 O O . PRO A 1 88 ? 4.243 8.855 -8.472 1.00 84.69 88 PRO A O 1
ATOM 684 N N . ILE A 1 89 ? 3.931 7.020 -9.692 1.00 86.88 89 ILE A N 1
ATOM 685 C CA . ILE A 1 89 ? 2.465 7.158 -9.774 1.00 86.88 89 ILE A CA 1
ATOM 686 C C . ILE A 1 89 ? 1.821 7.119 -8.379 1.00 86.88 89 ILE A C 1
ATOM 688 O O . ILE A 1 89 ? 1.020 7.983 -8.007 1.00 86.88 89 ILE A O 1
ATOM 692 N N . PHE A 1 90 ? 2.175 6.107 -7.587 1.00 88.25 90 PHE A N 1
ATOM 693 C CA . PHE A 1 90 ? 1.541 5.822 -6.301 1.00 88.25 90 PHE A CA 1
ATOM 694 C C . PHE A 1 90 ? 2.310 6.369 -5.094 1.00 88.25 90 PHE A C 1
ATOM 696 O O . PHE A 1 90 ? 1.724 6.448 -4.016 1.00 88.25 90 PHE A O 1
ATOM 703 N N . GLY A 1 91 ? 3.571 6.764 -5.272 1.00 80.19 91 GLY A N 1
ATOM 704 C CA . GLY A 1 91 ? 4.418 7.386 -4.254 1.00 80.19 91 GLY A CA 1
ATOM 705 C C . GLY A 1 91 ? 4.483 8.916 -4.329 1.00 80.19 91 GLY A C 1
ATOM 706 O O . GLY A 1 91 ? 4.683 9.543 -3.295 1.00 80.19 91 GLY A O 1
ATOM 707 N N . LEU A 1 92 ? 4.281 9.539 -5.503 1.00 69.25 92 LEU A N 1
ATOM 708 C CA . LEU A 1 92 ? 4.321 11.010 -5.646 1.00 69.25 92 LEU A CA 1
ATOM 709 C C . LEU A 1 92 ? 2.940 11.660 -5.660 1.00 69.25 92 LEU A C 1
ATOM 711 O O . LEU A 1 92 ? 2.781 12.793 -5.205 1.00 69.25 92 LEU A O 1
ATOM 715 N N . GLY A 1 93 ? 1.933 10.969 -6.194 1.00 59.56 93 GLY A N 1
ATOM 716 C CA . GLY A 1 93 ? 0.576 11.494 -6.235 1.00 59.56 93 GLY A CA 1
ATOM 717 C C . GLY A 1 93 ? -0.094 11.374 -4.869 1.00 59.56 93 GLY A C 1
ATOM 718 O O . GLY A 1 93 ? -0.440 10.277 -4.456 1.00 59.56 93 GLY A O 1
ATOM 719 N N . SER A 1 94 ? -0.355 12.470 -4.164 1.00 53.97 94 SER A N 1
ATOM 720 C CA . SER A 1 94 ? -1.241 12.475 -2.980 1.00 53.97 94 SER A CA 1
ATOM 721 C C . SER A 1 94 ? -2.593 13.144 -3.253 1.00 53.97 94 SER A C 1
ATOM 723 O O . SER A 1 94 ? -3.436 13.242 -2.363 1.00 53.97 94 SER A O 1
ATOM 725 N N . SER A 1 95 ? -2.837 13.577 -4.496 1.00 55.75 95 SER A N 1
ATOM 726 C CA . SER A 1 95 ? -4.097 14.217 -4.873 1.00 55.75 95 SER A CA 1
ATOM 727 C C . SER A 1 95 ? -5.256 13.222 -4.824 1.00 55.75 95 SER A C 1
ATOM 729 O O . SER A 1 95 ? -5.287 12.256 -5.585 1.00 55.75 95 SER A O 1
ATOM 731 N N . LYS A 1 96 ? -6.251 13.516 -3.978 1.00 62.00 96 LYS A N 1
ATOM 732 C CA . LYS A 1 96 ? -7.519 12.769 -3.870 1.00 62.00 96 LYS A CA 1
ATOM 733 C C . LYS A 1 96 ? -8.356 12.779 -5.160 1.00 62.00 96 LYS A C 1
ATOM 735 O O . LYS A 1 96 ? -9.342 12.053 -5.254 1.00 62.00 96 LYS A O 1
ATOM 740 N N . ASN A 1 97 ? -8.003 13.630 -6.127 1.00 62.62 97 ASN A N 1
ATOM 741 C CA . ASN A 1 97 ? -8.776 13.865 -7.349 1.00 62.62 97 ASN A CA 1
ATOM 742 C C . ASN A 1 97 ? -8.146 13.251 -8.607 1.00 62.62 97 ASN A C 1
ATOM 744 O O . ASN A 1 97 ? -8.718 13.379 -9.684 1.00 62.62 97 ASN A O 1
ATOM 748 N N . LEU A 1 98 ? -6.976 12.616 -8.495 1.00 71.44 98 LEU A N 1
ATOM 749 C CA . LEU A 1 98 ? -6.332 11.956 -9.626 1.00 71.44 98 LEU A CA 1
ATOM 750 C C . LEU A 1 98 ? -6.660 10.460 -9.599 1.00 71.44 98 LEU A C 1
ATOM 752 O O . LEU A 1 98 ? -6.264 9.772 -8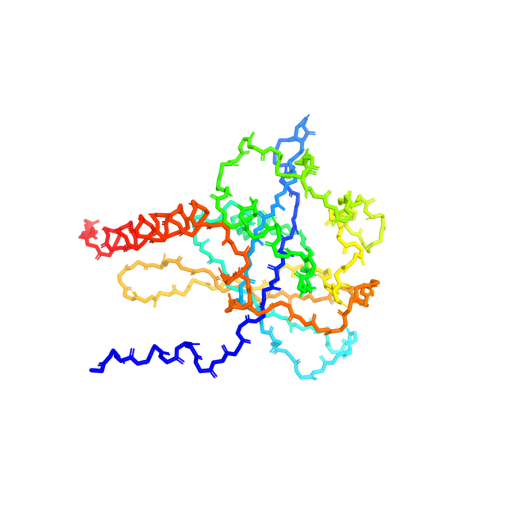.656 1.00 71.44 98 LEU A O 1
ATOM 756 N N . ASP A 1 99 ? -7.327 9.945 -10.637 1.00 79.06 99 ASP A N 1
ATOM 757 C CA . ASP A 1 99 ? -7.413 8.494 -10.830 1.00 79.06 99 ASP A CA 1
ATOM 758 C C . ASP A 1 99 ? -6.046 7.971 -11.284 1.00 79.06 99 ASP A C 1
ATOM 760 O O . ASP A 1 99 ? -5.680 7.996 -12.458 1.00 79.06 99 ASP A O 1
ATOM 764 N N . LYS A 1 100 ? -5.257 7.511 -10.314 1.00 85.44 100 LYS A N 1
ATOM 765 C CA . LYS A 1 100 ? -3.940 6.918 -10.563 1.00 85.44 100 LYS A CA 1
ATOM 766 C C . LYS A 1 100 ? -4.034 5.615 -11.349 1.00 85.44 100 LYS A C 1
ATOM 768 O O . LYS A 1 100 ? -3.096 5.266 -12.054 1.00 85.44 100 LYS A O 1
ATOM 773 N N . PHE A 1 101 ? -5.144 4.892 -11.219 1.00 87.25 101 PHE A N 1
ATOM 774 C CA . PHE A 1 101 ? -5.322 3.553 -11.774 1.00 87.25 101 PHE A CA 1
ATOM 775 C C . PHE A 1 101 ? -5.686 3.577 -13.260 1.00 87.25 101 PHE A C 1
ATOM 777 O O . PHE A 1 101 ? -5.601 2.544 -13.916 1.00 87.25 101 PHE A O 1
ATOM 784 N N . SER A 1 102 ? -6.078 4.736 -13.797 1.00 83.12 102 SER A N 1
ATOM 785 C CA . SER A 1 102 ? -6.290 4.950 -15.231 1.00 83.12 102 SER A CA 1
ATOM 786 C C . SER A 1 102 ? -5.038 5.450 -15.959 1.00 83.12 102 SER A C 1
ATOM 788 O O . SER A 1 102 ? -5.134 5.846 -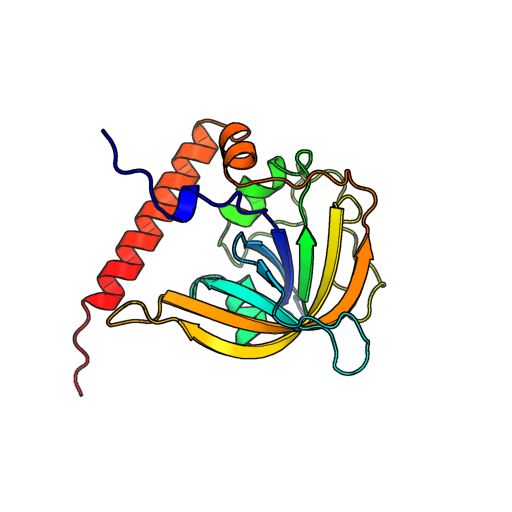17.120 1.00 83.12 102 SER A O 1
ATOM 790 N N . SER A 1 103 ? -3.877 5.503 -15.293 1.00 81.31 103 SER A N 1
ATOM 791 C CA . SER A 1 103 ? -2.647 5.967 -15.936 1.00 81.31 103 SER A CA 1
ATOM 792 C C . SER A 1 103 ? -2.278 5.045 -17.107 1.00 81.31 103 SER A C 1
ATOM 794 O O . SER A 1 103 ? -2.152 3.837 -16.898 1.00 81.31 103 SER A O 1
ATOM 796 N N . PRO A 1 104 ? -2.038 5.580 -18.321 1.00 77.25 104 PRO A N 1
ATOM 797 C CA . PRO A 1 104 ? -1.692 4.772 -19.495 1.00 77.25 104 PRO A CA 1
ATOM 798 C C . PRO A 1 104 ? -0.313 4.107 -19.384 1.00 77.25 104 PRO A C 1
ATOM 800 O O . PRO A 1 104 ? 0.042 3.282 -20.216 1.00 77.25 104 PRO A O 1
ATOM 803 N N . THR A 1 105 ? 0.478 4.485 -18.378 1.00 80.19 105 THR A N 1
ATOM 804 C CA . THR A 1 105 ? 1.809 3.933 -18.100 1.00 80.19 105 THR A CA 1
ATOM 805 C C . THR A 1 105 ? 1.784 2.690 -17.213 1.00 80.19 105 THR A C 1
ATOM 807 O O . THR A 1 105 ? 2.842 2.119 -16.964 1.00 80.19 105 THR A O 1
ATOM 810 N N . ILE A 1 106 ? 0.615 2.292 -16.702 1.00 81.94 106 ILE A N 1
ATOM 811 C CA . ILE A 1 106 ? 0.468 1.086 -15.885 1.00 81.94 106 ILE A CA 1
ATOM 812 C C . ILE A 1 106 ? 0.360 -0.128 -16.808 1.00 81.94 106 ILE A C 1
ATOM 814 O O . ILE A 1 106 ? -0.618 -0.261 -17.543 1.00 81.94 106 ILE A O 1
ATOM 818 N N . ASP A 1 107 ? 1.344 -1.022 -16.722 1.00 75.62 107 ASP A N 1
ATOM 819 C CA . ASP A 1 107 ? 1.374 -2.292 -17.451 1.00 75.62 107 ASP A CA 1
ATOM 820 C C . ASP A 1 107 ? 1.916 -3.422 -16.546 1.00 75.62 107 ASP A C 1
ATOM 822 O O . ASP A 1 107 ? 3.032 -3.302 -16.021 1.00 75.62 107 ASP A O 1
ATOM 826 N N . PRO A 1 108 ? 1.157 -4.513 -16.323 1.00 75.88 108 PRO A N 1
ATOM 827 C CA . PRO A 1 108 ? -0.223 -4.730 -16.768 1.00 75.88 108 PRO A CA 1
ATOM 828 C C . PRO A 1 108 ? -1.228 -3.829 -16.031 1.00 75.88 108 PRO A C 1
ATOM 830 O O . PRO A 1 108 ? -0.951 -3.377 -14.915 1.00 75.88 108 PRO A O 1
ATOM 833 N N . PRO A 1 109 ? -2.409 -3.571 -16.625 1.00 82.44 109 PRO A N 1
ATOM 834 C CA . PRO A 1 109 ? -3.453 -2.780 -15.984 1.00 82.44 109 PRO A CA 1
ATOM 835 C C . PRO A 1 109 ? -3.944 -3.436 -14.687 1.00 82.44 109 PRO A C 1
ATOM 837 O O . PRO A 1 109 ? -3.919 -4.658 -14.535 1.00 82.44 109 PRO A O 1
ATOM 840 N N . PHE A 1 110 ? -4.452 -2.616 -13.764 1.00 84.81 110 PHE A N 1
ATOM 841 C CA . PHE A 1 110 ? -5.149 -3.134 -12.588 1.00 84.81 110 PHE A CA 1
ATOM 842 C C . PHE A 1 110 ? -6.458 -3.795 -12.993 1.00 84.81 110 PHE A C 1
ATOM 844 O O . PHE A 1 110 ? -7.260 -3.226 -13.737 1.00 84.81 110 PHE A O 1
ATOM 851 N N . GLU A 1 111 ? -6.711 -4.954 -12.407 1.00 84.62 111 GLU A N 1
ATOM 852 C CA . GLU A 1 111 ? -7.972 -5.659 -12.547 1.00 84.62 111 GLU A CA 1
ATOM 853 C C . GLU A 1 111 ? -8.847 -5.369 -11.329 1.00 84.62 111 GLU A C 1
ATOM 855 O O . GLU A 1 111 ? -8.364 -5.275 -10.200 1.00 84.62 111 GLU A O 1
ATOM 860 N N . VAL A 1 112 ? -10.157 -5.234 -11.531 1.00 74.69 112 VAL A N 1
ATOM 861 C CA . VAL A 1 112 ? -11.099 -5.391 -10.419 1.00 74.69 112 VAL A CA 1
ATOM 862 C C . VAL A 1 112 ? -11.327 -6.881 -10.292 1.00 74.69 112 VAL A C 1
ATOM 864 O O . VAL A 1 112 ? -12.132 -7.468 -11.015 1.00 74.69 112 VAL A O 1
ATOM 867 N N . SER A 1 113 ? -10.551 -7.514 -9.423 1.00 66.06 113 SER A N 1
ATOM 868 C CA . SER A 1 113 ? -10.696 -8.943 -9.232 1.00 66.06 113 SER A CA 1
ATOM 869 C C . SER A 1 113 ? -11.857 -9.191 -8.282 1.00 66.06 113 SER A C 1
ATOM 871 O O . SER A 1 113 ? -11.836 -8.735 -7.145 1.00 66.06 113 SER A O 1
ATOM 873 N N . THR A 1 114 ? -12.842 -9.997 -8.691 1.00 65.00 114 THR A N 1
ATOM 874 C CA . THR A 1 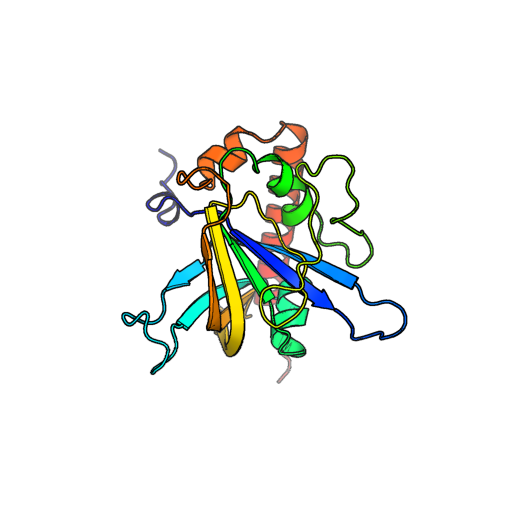114 ? -13.836 -10.562 -7.755 1.00 65.00 114 THR A CA 1
ATOM 875 C C . THR A 1 114 ? -13.199 -11.555 -6.782 1.00 65.00 114 THR A C 1
ATOM 877 O O . THR A 1 114 ? -13.901 -12.190 -5.992 1.00 65.00 114 THR A O 1
ATOM 880 N N . ARG A 1 115 ? -11.880 -11.768 -6.893 1.00 58.56 115 ARG A N 1
ATOM 881 C CA . ARG A 1 115 ? -11.094 -12.550 -5.960 1.00 58.56 115 ARG A CA 1
ATOM 882 C C . ARG A 1 115 ? -9.878 -11.774 -5.429 1.00 58.56 115 ARG A C 1
ATOM 884 O O . ARG A 1 115 ? -9.028 -11.366 -6.215 1.00 58.56 115 ARG A O 1
ATOM 891 N N . PRO A 1 116 ? -9.733 -11.682 -4.109 1.00 60.91 116 PRO A N 1
ATOM 892 C CA . PRO A 1 116 ? -10.555 -12.351 -3.112 1.00 60.91 116 PRO A CA 1
ATOM 893 C C . PRO A 1 116 ? -11.628 -11.381 -2.580 1.00 60.91 116 PRO A C 1
ATOM 895 O O . PRO A 1 116 ? -11.839 -10.310 -3.140 1.00 60.91 116 PRO A O 1
ATOM 898 N N . THR A 1 117 ? -12.413 -11.879 -1.633 1.00 79.81 117 THR A N 1
ATOM 899 C CA . THR A 1 117 ? -13.530 -11.312 -0.851 1.00 79.81 117 THR A CA 1
ATOM 900 C C . THR A 1 117 ? -14.128 -9.936 -1.198 1.00 79.81 117 THR A C 1
ATOM 902 O O . THR A 1 117 ? -15.349 -9.844 -1.308 1.00 79.81 117 THR A O 1
ATOM 905 N N . PHE A 1 118 ? -13.341 -8.865 -1.306 1.00 84.12 118 PHE A N 1
ATOM 906 C CA . PHE A 1 118 ? -13.814 -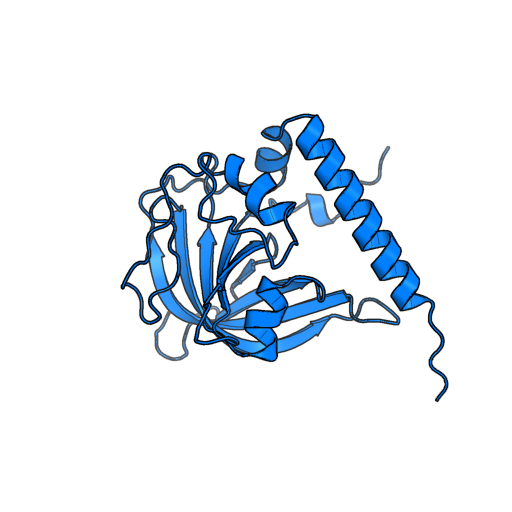7.475 -1.272 1.00 84.12 118 PHE A CA 1
ATOM 907 C C . PHE A 1 118 ? -13.878 -6.767 -2.631 1.00 84.12 118 PHE A C 1
ATOM 909 O O . PHE A 1 118 ? -14.193 -5.580 -2.669 1.00 84.12 118 PHE A O 1
ATOM 916 N N . ALA A 1 119 ? -13.612 -7.466 -3.739 1.00 84.69 119 ALA A N 1
ATOM 917 C CA . ALA A 1 119 ? -13.692 -6.903 -5.094 1.00 84.69 119 ALA A CA 1
ATOM 918 C C . ALA A 1 119 ? -12.861 -5.612 -5.284 1.00 84.69 119 ALA A C 1
ATOM 920 O O . ALA A 1 119 ? -13.311 -4.632 -5.880 1.00 84.69 119 ALA A O 1
ATOM 921 N N . LEU A 1 120 ? -11.643 -5.597 -4.735 1.00 86.88 120 LEU A N 1
ATOM 922 C CA . LEU A 1 120 ? -10.743 -4.444 -4.763 1.00 86.88 120 LEU A CA 1
ATOM 923 C C . LEU A 1 120 ? -9.845 -4.439 -6.009 1.00 86.88 120 LEU A C 1
ATOM 925 O O . LEU A 1 120 ? -9.708 -5.436 -6.719 1.00 86.88 120 LEU A O 1
ATOM 929 N N . SER A 1 121 ? -9.210 -3.290 -6.271 1.00 88.50 121 SER A N 1
ATOM 930 C CA . SER A 1 121 ? -8.204 -3.179 -7.335 1.00 88.50 121 SER A CA 1
ATOM 931 C C . SER A 1 121 ? -7.006 -4.073 -7.043 1.00 88.50 121 SER A C 1
ATOM 933 O O . SER A 1 121 ? -6.395 -3.966 -5.976 1.00 88.50 121 SER A O 1
ATOM 935 N N . PHE A 1 122 ? -6.669 -4.901 -8.023 1.00 88.12 122 PHE A N 1
ATOM 936 C CA . PHE A 1 122 ? -5.734 -6.003 -7.917 1.00 88.12 122 PHE A CA 1
ATOM 937 C C . PHE A 1 122 ? -4.650 -5.914 -8.992 1.00 88.12 122 PHE A C 1
ATOM 939 O O . PHE A 1 122 ? -4.938 -5.626 -10.154 1.00 88.12 122 PHE A O 1
ATOM 946 N N . LEU A 1 123 ? -3.404 -6.169 -8.594 1.00 90.56 123 LEU A N 1
ATOM 947 C CA . LEU A 1 123 ? -2.250 -6.241 -9.488 1.00 90.56 123 LEU A CA 1
ATOM 948 C C . LEU A 1 123 ? -1.815 -7.709 -9.649 1.00 90.56 123 LEU A C 1
ATOM 950 O O . LEU A 1 123 ? -1.090 -8.210 -8.786 1.00 90.56 123 LEU A O 1
ATOM 954 N N . PRO A 1 124 ? -2.222 -8.415 -10.721 1.00 84.94 124 PRO A N 1
ATOM 955 C CA . PRO A 1 124 ? -1.972 -9.853 -10.865 1.00 84.94 124 PRO A CA 1
ATOM 956 C C . PRO A 1 124 ? -0.492 -10.205 -11.027 1.00 84.94 124 PRO A C 1
ATOM 958 O O . PRO A 1 124 ? -0.054 -11.263 -10.576 1.00 84.94 124 PRO A O 1
ATOM 961 N N . SER A 1 125 ? 0.293 -9.305 -11.617 1.00 91.19 125 SER A N 1
ATOM 962 C CA . SER A 1 125 ? 1.728 -9.474 -11.848 1.00 91.19 125 SER A CA 1
ATOM 963 C C . SER A 1 125 ? 2.595 -9.264 -10.609 1.00 91.19 125 SER A C 1
ATOM 965 O O . SER A 1 125 ? 3.814 -9.338 -10.726 1.00 91.19 125 SER A O 1
ATOM 967 N N . CYS A 1 126 ? 2.031 -8.995 -9.429 1.00 91.88 126 CYS A N 1
ATOM 968 C CA . CYS A 1 126 ? 2.814 -8.867 -8.200 1.00 91.88 126 CYS A CA 1
ATOM 969 C C . CYS A 1 126 ? 3.513 -10.193 -7.819 1.00 91.88 126 CYS A C 1
ATOM 971 O O . CYS A 1 126 ? 3.196 -11.261 -8.344 1.00 91.88 126 CYS A O 1
ATOM 973 N N . ALA A 1 127 ? 4.471 -10.150 -6.889 1.00 93.56 127 ALA A N 1
ATOM 974 C CA . ALA A 1 127 ? 5.086 -11.371 -6.354 1.00 93.56 127 ALA A CA 1
ATOM 975 C C . ALA A 1 127 ? 4.100 -12.139 -5.457 1.00 93.56 127 ALA A C 1
ATOM 977 O O . ALA A 1 127 ? 3.948 -13.360 -5.541 1.00 93.56 127 ALA A O 1
ATOM 978 N N . ALA A 1 128 ? 3.424 -11.401 -4.580 1.00 92.75 128 ALA A N 1
ATOM 979 C CA . ALA A 1 128 ? 2.468 -11.916 -3.615 1.00 92.75 128 ALA A CA 1
ATOM 980 C C . ALA A 1 128 ? 1.432 -10.846 -3.284 1.00 92.75 128 ALA A C 1
ATOM 982 O O . ALA A 1 128 ? 1.684 -9.648 -3.445 1.00 92.75 128 ALA A O 1
ATOM 983 N N . TRP A 1 129 ? 0.281 -11.286 -2.790 1.00 93.25 129 TRP A N 1
ATOM 984 C CA . TRP A 1 129 ? -0.778 -10.396 -2.355 1.00 93.25 129 TRP A CA 1
ATOM 985 C C . TRP A 1 129 ? -1.449 -10.880 -1.071 1.00 93.25 129 TRP A C 1
ATOM 987 O O . TRP A 1 129 ? -1.515 -12.080 -0.792 1.00 93.25 129 TRP A O 1
ATOM 997 N N . PHE A 1 130 ? -1.970 -9.920 -0.309 1.00 92.75 130 PHE A N 1
ATOM 998 C CA . PHE A 1 130 ? -2.674 -10.144 0.951 1.00 92.75 130 PHE A CA 1
ATOM 999 C C . PHE A 1 130 ? -3.912 -9.259 0.998 1.00 92.75 130 PHE A C 1
ATOM 1001 O O . PHE A 1 130 ? -3.801 -8.035 1.003 1.00 92.75 130 PHE A O 1
ATOM 1008 N N . GLU A 1 131 ? -5.087 -9.866 1.055 1.00 93.56 131 GLU A N 1
ATOM 1009 C CA . GLU A 1 131 ? -6.336 -9.165 1.313 1.00 93.56 131 GLU A CA 1
ATOM 1010 C C . GLU A 1 131 ? -6.594 -9.123 2.815 1.00 93.56 131 GLU A C 1
ATOM 1012 O O . GLU A 1 131 ? -6.531 -10.146 3.507 1.00 93.56 131 GLU A O 1
ATOM 1017 N N . CYS A 1 132 ? -6.846 -7.920 3.319 1.00 94.31 132 CYS A N 1
ATOM 1018 C CA . CYS A 1 132 ? -6.733 -7.621 4.732 1.00 94.31 132 CYS A CA 1
ATOM 1019 C C . CYS A 1 132 ? -7.896 -6.773 5.243 1.00 94.31 132 CYS A C 1
ATOM 1021 O O . CYS A 1 132 ? -8.459 -5.948 4.521 1.00 94.31 132 CYS A O 1
ATOM 1023 N N . VAL A 1 133 ? -8.198 -6.936 6.530 1.00 94.69 133 VAL A N 1
ATOM 1024 C CA . VAL A 1 133 ? -9.137 -6.090 7.274 1.00 94.69 133 VAL A CA 1
ATOM 1025 C C . VAL A 1 133 ? -8.398 -5.451 8.452 1.00 94.69 133 VAL A C 1
ATOM 1027 O O . VAL A 1 133 ? -7.768 -6.179 9.229 1.00 94.69 133 VAL A O 1
ATOM 1030 N N . PRO A 1 134 ? -8.459 -4.118 8.628 1.00 95.25 134 PRO A N 1
ATOM 1031 C CA . PRO A 1 134 ? -7.814 -3.454 9.757 1.00 95.25 134 PRO A CA 1
ATOM 1032 C C . PRO A 1 134 ? -8.478 -3.869 11.078 1.00 95.25 134 PRO A C 1
ATOM 1034 O O . PRO A 1 134 ? -9.702 -3.818 11.207 1.00 95.25 134 PRO A O 1
ATOM 1037 N N . LYS A 1 135 ? -7.682 -4.261 12.080 1.00 93.50 135 LYS A N 1
ATOM 1038 C CA . LYS A 1 135 ? -8.174 -4.677 13.406 1.00 93.50 135 LYS A CA 1
ATOM 1039 C C . LYS A 1 135 ? -7.809 -3.658 14.472 1.00 93.50 135 LYS A C 1
ATOM 1041 O O . LYS A 1 135 ? -8.693 -3.098 15.115 1.00 93.50 135 LYS A O 1
ATOM 1046 N N . GLU A 1 136 ? -6.528 -3.349 14.591 1.00 91.06 136 GLU A N 1
ATOM 1047 C CA . GLU A 1 136 ? -6.006 -2.407 15.582 1.00 91.06 136 GLU A CA 1
ATOM 1048 C C . GLU A 1 136 ? -5.279 -1.280 14.843 1.00 91.06 136 GLU A C 1
ATOM 1050 O O . GLU A 1 136 ? -4.680 -1.504 13.788 1.00 91.06 136 GLU A O 1
ATOM 1055 N N . VAL A 1 137 ? -5.401 -0.056 15.355 1.00 86.56 137 VAL A N 1
ATOM 1056 C CA . VAL A 1 137 ? -4.701 1.110 14.812 1.00 86.56 137 VAL A CA 1
ATOM 1057 C C . VAL A 1 137 ? -4.113 1.873 15.979 1.00 86.56 137 VAL A C 1
ATOM 1059 O O . VAL A 1 137 ? -4.862 2.353 16.827 1.00 86.56 137 VAL A O 1
ATOM 1062 N N . ASP A 1 138 ? -2.796 2.014 15.965 1.00 84.50 138 ASP A N 1
ATOM 1063 C CA . ASP A 1 138 ? -2.048 2.792 16.936 1.00 84.50 138 ASP A CA 1
ATOM 1064 C C . ASP A 1 138 ? -1.431 4.012 16.256 1.00 84.50 138 ASP A C 1
ATOM 1066 O O . ASP A 1 138 ? -0.961 3.961 15.116 1.00 84.50 138 ASP A O 1
ATOM 1070 N N . LEU A 1 139 ? -1.429 5.134 16.966 1.00 79.69 139 LEU A N 1
ATOM 1071 C CA . LEU A 1 139 ? -0.686 6.324 16.570 1.00 79.69 139 LEU A CA 1
ATOM 1072 C C . LEU A 1 139 ? 0.764 6.149 17.019 1.00 79.69 139 LEU A C 1
ATOM 1074 O O . LEU A 1 139 ? 1.038 6.049 18.215 1.00 79.69 139 LEU A O 1
ATOM 1078 N N . LEU A 1 140 ? 1.693 6.127 16.067 1.00 71.88 140 LEU A N 1
ATOM 1079 C CA . LEU A 1 140 ? 3.115 6.163 16.376 1.00 71.88 140 LEU A CA 1
ATOM 1080 C C . LEU A 1 140 ? 3.515 7.628 16.541 1.00 71.88 140 LEU A C 1
ATOM 1082 O O . LEU A 1 140 ? 3.473 8.408 15.592 1.00 71.88 140 LEU A O 1
ATOM 1086 N N . ALA A 1 141 ? 3.869 8.004 17.767 1.00 60.44 141 ALA A N 1
ATOM 1087 C CA . ALA A 1 141 ? 4.371 9.332 18.076 1.00 60.44 141 ALA A CA 1
ATOM 1088 C C . ALA A 1 141 ? 5.893 9.296 18.235 1.00 60.44 141 ALA A C 1
ATOM 1090 O O . ALA A 1 141 ? 6.416 8.663 19.154 1.00 60.44 141 ALA A O 1
ATOM 1091 N N . HIS A 1 142 ? 6.603 10.026 17.378 1.00 52.75 142 HIS A N 1
ATOM 1092 C CA . HIS A 1 142 ? 7.988 10.418 17.620 1.00 52.75 142 HIS A CA 1
ATOM 1093 C C . HIS A 1 142 ? 8.019 11.895 18.031 1.00 52.75 142 HIS A C 1
ATOM 1095 O O . HIS A 1 142 ? 8.205 12.784 17.209 1.00 52.75 142 HIS A O 1
ATOM 1101 N N . GLY A 1 143 ? 7.820 12.169 19.323 1.00 51.25 143 GLY A N 1
ATOM 1102 C CA . GLY A 1 143 ? 7.777 13.537 19.854 1.00 51.25 143 GLY A CA 1
ATOM 1103 C C . GLY A 1 143 ? 6.354 14.081 20.024 1.00 51.25 143 GLY A C 1
ATOM 1104 O O . GLY A 1 143 ? 5.450 13.338 20.396 1.00 51.25 143 GLY A O 1
ATOM 1105 N N . ALA A 1 144 ? 6.171 15.393 19.834 1.00 48.19 144 ALA A N 1
ATOM 1106 C CA . ALA A 1 144 ? 4.973 16.125 20.271 1.00 48.19 144 ALA A CA 1
ATOM 1107 C C . ALA A 1 144 ? 3.711 15.915 19.405 1.00 48.19 144 ALA A C 1
ATOM 1109 O O . ALA A 1 144 ? 2.610 16.204 19.875 1.00 48.19 144 ALA A O 1
ATOM 1110 N N . ALA A 1 145 ? 3.837 15.375 18.188 1.00 54.22 145 ALA A N 1
ATOM 1111 C CA . ALA A 1 145 ? 2.709 15.066 17.310 1.00 54.22 145 ALA A CA 1
ATOM 1112 C C . ALA A 1 145 ? 2.918 13.714 16.604 1.00 54.22 145 ALA A C 1
ATOM 1114 O O . ALA A 1 145 ? 4.016 13.463 16.105 1.00 54.22 145 ALA A O 1
ATOM 1115 N N . PRO A 1 146 ? 1.903 12.830 16.557 1.00 60.62 146 PRO A N 1
ATOM 1116 C CA . PRO A 1 146 ? 2.001 11.595 15.795 1.00 60.62 146 PRO A CA 1
ATOM 1117 C C . PRO A 1 146 ? 1.943 11.895 14.297 1.00 60.62 146 PRO A C 1
ATOM 1119 O O . PRO A 1 146 ? 1.012 12.538 13.814 1.00 60.62 146 PRO A O 1
ATOM 1122 N N . ASP A 1 147 ? 2.934 11.411 13.561 1.00 74.25 147 ASP A N 1
ATOM 1123 C CA . ASP A 1 147 ? 3.095 11.610 12.120 1.00 74.25 147 ASP A CA 1
ATOM 1124 C C . ASP A 1 147 ? 2.830 10.319 11.324 1.00 74.25 147 ASP A C 1
ATOM 1126 O O . ASP A 1 147 ? 2.694 10.346 10.093 1.00 74.25 147 ASP A O 1
ATOM 1130 N N . ARG A 1 148 ? 2.733 9.175 12.015 1.00 83.69 148 ARG A N 1
ATOM 1131 C CA . ARG A 1 148 ? 2.499 7.854 11.426 1.00 83.69 148 ARG A CA 1
ATOM 1132 C C . ARG A 1 148 ? 1.431 7.067 12.193 1.00 83.69 148 ARG A C 1
ATOM 1134 O O . ARG A 1 148 ? 1.300 7.161 13.410 1.00 83.69 148 ARG A O 1
ATOM 1141 N N . HIS A 1 149 ? 0.704 6.225 11.471 1.00 86.38 149 HIS A N 1
ATOM 1142 C CA . HIS A 1 149 ? -0.194 5.217 12.025 1.00 86.38 149 HIS A CA 1
ATOM 1143 C C . HIS A 1 149 ? 0.379 3.825 11.802 1.00 86.38 149 HIS A C 1
ATOM 1145 O O . HIS A 1 149 ? 0.708 3.474 10.669 1.00 86.38 149 HIS A O 1
ATOM 1151 N N . LEU A 1 150 ? 0.423 3.020 12.858 1.00 91.19 150 LEU A N 1
ATOM 1152 C CA . LEU A 1 150 ? 0.609 1.580 12.778 1.00 91.19 150 LEU A CA 1
ATOM 1153 C C . LEU A 1 150 ? -0.762 0.916 12.674 1.00 91.19 150 LEU A C 1
ATOM 1155 O O . LEU A 1 150 ? -1.608 1.080 13.546 1.00 91.19 150 LEU A O 1
ATOM 1159 N N . VAL A 1 151 ? -0.972 0.132 11.627 1.00 94.06 151 VAL A N 1
ATOM 1160 C CA . VAL A 1 151 ? -2.179 -0.672 11.439 1.00 94.06 151 VAL A CA 1
ATOM 1161 C C . VAL A 1 151 ? -1.810 -2.135 11.620 1.00 94.06 151 VAL A C 1
ATOM 1163 O O . VAL A 1 151 ? -0.989 -2.656 10.868 1.00 94.06 151 VAL A O 1
ATOM 1166 N N . VAL A 1 152 ? -2.443 -2.812 12.579 1.00 94.62 152 VAL A N 1
ATOM 1167 C CA . VAL A 1 152 ? -2.450 -4.277 12.651 1.00 94.62 152 VAL A CA 1
ATOM 1168 C C . VAL A 1 152 ? -3.678 -4.768 11.900 1.00 94.62 152 VAL A C 1
ATOM 1170 O O . VAL A 1 152 ? -4.819 -4.478 12.273 1.00 94.62 152 VAL A O 1
ATOM 1173 N N . ALA A 1 153 ? -3.450 -5.527 10.838 1.00 95.00 153 ALA A N 1
ATOM 1174 C CA . ALA A 1 153 ? -4.502 -6.064 9.996 1.00 95.00 153 ALA A CA 1
ATOM 1175 C C . ALA A 1 153 ? -4.518 -7.589 10.018 1.00 95.00 153 ALA A C 1
ATOM 1177 O O . ALA A 1 153 ? -3.487 -8.252 10.135 1.00 95.00 153 ALA A O 1
ATOM 1178 N N . GLU A 1 154 ? -5.720 -8.137 9.904 1.00 94.06 154 GLU A N 1
ATOM 1179 C CA . GLU A 1 154 ? -5.962 -9.562 9.735 1.00 94.06 154 GLU A CA 1
ATOM 1180 C C . GLU A 1 154 ? -5.978 -9.899 8.250 1.00 94.06 154 GLU A C 1
ATOM 1182 O O . GLU A 1 154 ? -6.677 -9.239 7.482 1.00 94.06 154 GLU A O 1
ATOM 1187 N N . VAL A 1 155 ? -5.231 -10.927 7.856 1.00 92.25 155 VAL A N 1
ATOM 1188 C CA . VAL A 1 155 ? -5.222 -11.448 6.488 1.00 92.25 155 VAL A CA 1
ATOM 1189 C C . VAL A 1 155 ? -6.399 -12.404 6.331 1.00 92.25 155 VAL A C 1
ATOM 1191 O O . VAL A 1 155 ? -6.433 -13.458 6.968 1.00 92.25 155 VAL A O 1
ATOM 1194 N N . VAL A 1 156 ? -7.355 -12.044 5.475 1.00 91.94 156 VAL A N 1
ATOM 1195 C CA . VAL A 1 156 ? -8.542 -12.868 5.186 1.00 91.94 156 VAL A CA 1
ATOM 1196 C C . VAL A 1 156 ? -8.339 -13.763 3.966 1.00 91.94 156 VAL A C 1
ATOM 1198 O O . VAL A 1 156 ? -8.917 -14.844 3.885 1.00 91.94 156 VAL A O 1
ATOM 1201 N N . ALA A 1 157 ? -7.473 -13.347 3.043 1.00 89.81 157 ALA A N 1
ATOM 1202 C CA . ALA A 1 157 ? -7.035 -14.147 1.912 1.00 89.81 157 ALA A CA 1
ATOM 1203 C C . ALA A 1 157 ? -5.621 -13.737 1.492 1.00 89.81 157 ALA A C 1
ATOM 1205 O O . ALA A 1 157 ? -5.206 -12.596 1.674 1.00 89.81 157 ALA A O 1
ATOM 1206 N N . GLN A 1 158 ? -4.874 -14.672 0.914 1.00 91.06 158 GLN A N 1
ATOM 1207 C CA . GLN A 1 158 ? -3.524 -14.425 0.412 1.00 91.06 158 GLN A CA 1
ATOM 1208 C C . GLN A 1 158 ? -3.212 -15.346 -0.761 1.00 91.06 158 GLN A C 1
ATOM 1210 O O . GLN A 1 158 ? -3.815 -16.414 -0.902 1.00 91.06 158 GLN A O 1
ATOM 1215 N N . GLY A 1 159 ? -2.224 -14.968 -1.560 1.00 88.44 159 GLY A N 1
ATOM 1216 C CA . GLY A 1 159 ? -1.752 -15.799 -2.652 1.00 88.44 159 GLY A CA 1
ATOM 1217 C C . GLY A 1 159 ? -0.479 -15.272 -3.289 1.00 88.44 159 GLY A C 1
ATOM 1218 O O . GLY A 1 159 ? 0.039 -14.210 -2.946 1.00 88.44 159 GLY A O 1
ATOM 1219 N N . SER A 1 160 ? 0.033 -16.054 -4.231 1.00 90.06 160 SER A N 1
ATOM 1220 C CA . SER A 1 160 ? 1.104 -15.626 -5.125 1.00 90.06 160 SER A CA 1
ATOM 1221 C C . SER A 1 160 ? 0.500 -14.927 -6.339 1.00 90.06 160 SER A C 1
ATOM 1223 O O . SER A 1 160 ? -0.568 -15.330 -6.810 1.00 90.06 160 SER A O 1
ATOM 1225 N N . GLY A 1 161 ? 1.169 -13.889 -6.834 1.00 86.25 161 GLY A N 1
ATOM 1226 C CA . GLY A 1 161 ? 0.868 -13.347 -8.158 1.00 86.25 161 GLY A CA 1
ATOM 1227 C C . GLY A 1 161 ? 1.633 -14.100 -9.250 1.00 86.25 161 GLY A C 1
ATOM 1228 O O . GLY A 1 161 ? 2.330 -15.083 -8.982 1.00 86.25 161 GLY A O 1
ATOM 1229 N N . THR A 1 162 ? 1.487 -13.654 -10.496 1.00 88.69 162 THR A N 1
ATOM 1230 C CA . THR A 1 162 ? 2.186 -14.223 -11.663 1.00 88.69 162 THR A CA 1
ATOM 1231 C C . THR A 1 162 ? 3.570 -13.611 -11.883 1.00 88.69 162 THR A C 1
ATOM 1233 O O . THR A 1 162 ? 4.254 -13.977 -12.839 1.00 88.69 162 THR A O 1
ATOM 1236 N N . GLY A 1 163 ? 3.972 -12.661 -11.035 1.00 82.12 163 GLY A N 1
ATOM 1237 C CA . GLY A 1 163 ? 5.257 -11.985 -11.108 1.00 82.12 163 GLY A CA 1
ATOM 1238 C C . GLY A 1 163 ? 6.443 -12.833 -10.676 1.00 82.12 163 GLY A C 1
ATOM 1239 O O . GLY A 1 163 ? 6.325 -13.922 -10.112 1.00 82.12 163 GLY A O 1
ATOM 1240 N N . GLU A 1 164 ? 7.630 -12.279 -10.905 1.00 88.44 164 GLU A N 1
ATOM 1241 C CA . GLU A 1 164 ? 8.872 -12.834 -10.384 1.00 88.44 164 GLU A CA 1
ATOM 1242 C C . GLU A 1 164 ? 8.870 -12.879 -8.850 1.00 88.44 164 GLU A C 1
ATOM 1244 O O . GLU A 1 164 ? 8.323 -12.008 -8.176 1.00 88.44 164 GLU A O 1
ATOM 1249 N N . ARG A 1 165 ? 9.562 -13.866 -8.271 1.00 87.50 165 ARG A N 1
ATOM 1250 C CA . ARG A 1 165 ? 9.716 -13.960 -6.807 1.00 87.50 165 ARG A CA 1
ATOM 1251 C C . ARG A 1 165 ? 10.629 -12.886 -6.223 1.00 87.50 165 ARG A C 1
ATOM 1253 O O . ARG A 1 165 ? 10.630 -12.688 -5.011 1.00 87.50 165 ARG A O 1
ATOM 1260 N N . ARG A 1 166 ? 11.454 -12.247 -7.057 1.00 89.94 166 ARG A N 1
ATOM 1261 C CA . ARG A 1 166 ? 12.333 -11.166 -6.620 1.00 89.94 166 ARG A CA 1
ATOM 1262 C C . ARG A 1 166 ? 11.481 -9.934 -6.347 1.00 89.94 166 ARG A C 1
ATOM 1264 O O . ARG A 1 166 ? 10.837 -9.413 -7.252 1.00 89.94 166 ARG A O 1
ATOM 1271 N N . CYS A 1 167 ? 11.523 -9.461 -5.110 1.00 91.75 167 CYS A N 1
ATOM 1272 C CA . CYS A 1 167 ? 10.821 -8.250 -4.719 1.00 91.75 167 CYS A CA 1
ATOM 1273 C C . CYS A 1 167 ? 11.617 -6.996 -5.107 1.00 91.75 167 CYS A C 1
ATOM 1275 O O . CYS A 1 167 ? 12.849 -7.018 -5.168 1.00 91.75 167 CYS A O 1
ATOM 1277 N N . LEU A 1 168 ? 10.901 -5.906 -5.363 1.00 91.62 168 LEU A N 1
ATOM 1278 C CA . LEU A 1 168 ? 11.460 -4.575 -5.544 1.00 91.62 168 LEU A CA 1
ATOM 1279 C C . LEU A 1 168 ? 11.815 -3.989 -4.177 1.00 91.62 168 LEU A C 1
ATOM 1281 O O . LEU A 1 168 ? 10.934 -3.801 -3.342 1.00 91.62 168 LEU A O 1
ATOM 1285 N N . ASP A 1 169 ? 13.088 -3.685 -3.964 1.00 90.19 169 ASP A N 1
ATOM 1286 C CA . ASP A 1 169 ? 13.554 -2.931 -2.800 1.00 90.19 169 ASP A CA 1
ATOM 1287 C C . ASP A 1 169 ? 13.627 -1.418 -3.093 1.00 90.19 169 ASP A C 1
ATOM 1289 O O . ASP A 1 169 ? 13.637 -0.998 -4.256 1.00 90.19 169 ASP A O 1
ATOM 1293 N N . ILE A 1 170 ? 13.683 -0.596 -2.038 1.00 84.38 170 ILE A N 1
ATOM 1294 C CA . ILE A 1 170 ? 13.781 0.871 -2.148 1.00 84.38 170 ILE A CA 1
ATOM 1295 C C . ILE A 1 170 ? 14.960 1.318 -3.017 1.00 84.38 170 ILE A C 1
ATOM 1297 O O . ILE A 1 170 ? 14.801 2.233 -3.826 1.00 84.38 170 ILE A O 1
ATOM 1301 N N . ALA A 1 171 ? 16.137 0.707 -2.866 1.00 82.56 171 ALA A N 1
ATOM 1302 C CA . ALA A 1 171 ? 17.338 1.147 -3.571 1.00 82.56 171 ALA A CA 1
ATOM 1303 C C . ALA A 1 171 ? 17.214 0.893 -5.080 1.00 82.56 171 ALA A C 1
ATOM 1305 O O . ALA A 1 171 ? 17.479 1.781 -5.892 1.00 82.56 171 ALA A O 1
ATOM 1306 N N . SER A 1 172 ? 16.732 -0.292 -5.451 1.00 85.44 172 SER A N 1
ATOM 1307 C CA . SER A 1 172 ? 16.412 -0.676 -6.823 1.00 85.44 172 SER A CA 1
ATOM 1308 C C . SER A 1 172 ? 15.332 0.230 -7.417 1.00 85.44 172 SER A C 1
ATOM 1310 O O . SER A 1 172 ? 15.462 0.675 -8.556 1.00 85.44 172 SER A O 1
ATOM 1312 N N . ALA A 1 173 ? 14.290 0.549 -6.644 1.00 86.25 173 ALA A N 1
ATOM 1313 C CA . ALA A 1 173 ? 13.231 1.456 -7.071 1.00 86.25 173 ALA A CA 1
ATOM 1314 C C . ALA A 1 173 ? 13.766 2.859 -7.344 1.00 86.25 173 ALA A C 1
ATOM 1316 O O . ALA A 1 173 ? 13.539 3.401 -8.421 1.00 86.25 173 ALA A O 1
ATOM 1317 N N . PHE A 1 174 ? 14.520 3.424 -6.401 1.00 81.69 174 PHE A N 1
ATOM 1318 C CA . PHE A 1 174 ? 15.093 4.757 -6.531 1.00 81.69 174 PHE A CA 1
ATOM 1319 C C . PHE A 1 174 ? 16.087 4.841 -7.696 1.00 81.69 174 PHE A C 1
ATOM 1321 O O . PHE A 1 174 ? 16.103 5.835 -8.419 1.00 81.69 174 PHE A O 1
ATOM 1328 N N . GLY A 1 175 ? 16.875 3.786 -7.924 1.00 81.62 175 GLY A N 1
ATOM 1329 C CA . GLY A 1 175 ? 17.787 3.684 -9.064 1.00 81.62 175 GLY A CA 1
ATOM 1330 C C . GLY A 1 175 ? 17.087 3.616 -10.427 1.00 81.62 175 GLY A C 1
ATOM 1331 O O . GLY A 1 175 ? 17.680 4.012 -11.427 1.00 81.62 175 GLY A O 1
ATOM 1332 N N . ALA A 1 176 ? 15.834 3.155 -10.474 1.00 84.00 176 ALA A N 1
ATOM 1333 C CA . ALA A 1 176 ? 15.036 3.064 -11.697 1.00 84.00 176 ALA A CA 1
ATOM 1334 C C . ALA A 1 176 ? 14.249 4.349 -12.028 1.00 84.00 176 ALA A C 1
ATOM 1336 O O . ALA A 1 176 ? 13.680 4.452 -13.115 1.00 84.00 176 ALA A O 1
ATOM 1337 N N . LEU A 1 177 ? 14.200 5.326 -11.115 1.00 83.56 177 LEU A N 1
ATOM 1338 C CA . LEU A 1 177 ? 13.488 6.588 -11.321 1.00 83.56 177 LEU A CA 1
ATOM 1339 C C . LEU A 1 177 ? 14.249 7.538 -12.254 1.00 83.56 177 LEU A C 1
ATOM 1341 O O . LEU A 1 177 ? 15.478 7.681 -12.173 1.00 83.56 177 LEU A O 1
ATOM 1345 N N . SER A 1 178 ? 13.498 8.284 -13.071 1.00 85.44 178 SER A N 1
ATOM 1346 C CA . SER A 1 178 ? 14.055 9.413 -13.818 1.00 85.44 178 SER A CA 1
ATOM 1347 C C . SER A 1 178 ? 14.648 10.456 -12.857 1.00 85.44 178 SER A C 1
ATOM 1349 O O . SER A 1 178 ? 14.316 10.511 -11.670 1.00 85.44 178 SER A O 1
ATOM 1351 N N . GLU A 1 179 ? 15.568 11.291 -13.340 1.00 87.12 179 GLU A N 1
ATOM 1352 C CA . GLU A 1 179 ? 16.128 12.371 -12.515 1.00 87.12 179 GLU A CA 1
ATOM 1353 C C . GLU A 1 179 ? 15.045 13.351 -12.035 1.00 87.12 179 GLU A C 1
ATOM 1355 O O . GLU A 1 179 ? 15.063 13.785 -10.882 1.00 87.12 179 GLU A O 1
ATOM 1360 N N . GLU A 1 180 ? 14.066 13.643 -12.893 1.00 84.81 180 GLU A N 1
ATOM 1361 C CA . GLU A 1 180 ? 12.928 14.502 -12.572 1.00 84.81 180 GLU A CA 1
ATOM 1362 C C . GLU A 1 180 ? 12.035 13.891 -11.481 1.00 84.81 180 GLU A C 1
ATOM 1364 O O . GLU A 1 180 ? 11.682 14.578 -10.516 1.00 84.81 180 GLU A O 1
ATOM 1369 N N . ASP A 1 181 ? 11.745 12.590 -11.564 1.00 81.94 181 ASP A N 1
ATOM 1370 C CA . ASP A 1 181 ? 10.975 11.875 -10.540 1.00 81.94 181 ASP A CA 1
ATOM 1371 C C . ASP A 1 181 ? 11.723 11.833 -9.208 1.00 81.94 181 ASP A C 1
ATOM 1373 O O . ASP A 1 181 ? 11.126 12.066 -8.157 1.00 81.94 181 ASP A O 1
ATOM 1377 N N . ARG A 1 182 ? 13.044 11.604 -9.229 1.00 81.88 182 ARG A N 1
ATOM 1378 C CA . ARG A 1 182 ? 13.879 11.645 -8.016 1.00 81.88 182 ARG A CA 1
ATOM 1379 C C . ARG A 1 182 ? 13.855 13.023 -7.367 1.00 81.88 182 ARG A C 1
ATOM 1381 O O . ARG A 1 182 ? 13.722 13.122 -6.148 1.00 81.88 182 ARG A O 1
ATOM 1388 N N . LYS A 1 183 ? 13.946 14.088 -8.167 1.00 81.12 183 LYS A N 1
ATOM 1389 C CA . LYS A 1 183 ? 13.868 15.469 -7.676 1.00 81.12 183 LYS A CA 1
ATOM 1390 C C . LYS A 1 183 ? 12.497 15.769 -7.069 1.00 81.12 183 LYS A C 1
ATOM 1392 O O . LYS A 1 183 ? 12.425 16.370 -5.998 1.00 81.12 183 LYS A O 1
ATOM 1397 N N . THR A 1 184 ? 11.426 15.321 -7.718 1.00 81.12 184 THR A N 1
ATOM 1398 C CA . THR A 1 184 ? 10.051 15.490 -7.230 1.00 81.12 184 THR A CA 1
ATOM 1399 C C . THR A 1 184 ? 9.820 14.713 -5.934 1.00 81.12 184 THR A C 1
ATOM 1401 O O . THR A 1 184 ? 9.275 15.271 -4.982 1.00 81.12 184 THR A O 1
ATOM 1404 N N . LEU A 1 185 ? 10.303 13.468 -5.848 1.00 73.94 185 LEU A N 1
ATOM 1405 C CA . LEU A 1 185 ? 10.235 12.655 -4.631 1.00 73.94 185 LEU A CA 1
ATOM 1406 C C . LEU A 1 185 ? 10.982 13.321 -3.476 1.00 73.94 185 LEU A C 1
ATOM 1408 O O . LEU A 1 185 ? 10.434 13.449 -2.385 1.00 73.94 185 LEU A O 1
ATOM 1412 N N . GLY A 1 186 ? 12.201 13.803 -3.731 1.00 73.44 186 GLY A N 1
ATOM 1413 C CA . GLY A 1 186 ? 12.997 14.522 -2.739 1.00 73.44 186 GLY A CA 1
ATOM 1414 C C . GLY A 1 186 ? 12.317 15.804 -2.252 1.00 73.44 186 GLY A C 1
ATOM 1415 O O . GLY A 1 186 ? 12.309 16.074 -1.053 1.00 73.44 186 GLY A O 1
ATOM 1416 N N . ALA A 1 187 ? 11.693 16.569 -3.152 1.00 74.06 187 ALA A N 1
ATOM 1417 C CA . ALA A 1 187 ? 10.950 17.776 -2.791 1.00 74.06 187 ALA A CA 1
ATOM 1418 C C . ALA A 1 187 ? 9.688 17.469 -1.965 1.00 74.06 187 ALA A C 1
ATOM 1420 O O . ALA A 1 187 ? 9.399 18.180 -1.002 1.00 74.06 187 ALA A O 1
ATOM 1421 N N . ASN A 1 188 ? 8.954 16.407 -2.313 1.00 71.19 188 ASN A N 1
ATOM 1422 C CA . ASN A 1 188 ? 7.793 15.955 -1.546 1.00 71.19 188 ASN A CA 1
ATOM 1423 C C . ASN A 1 188 ? 8.203 15.478 -0.149 1.00 71.19 188 ASN A C 1
ATOM 1425 O O . ASN A 1 188 ? 7.616 15.922 0.831 1.00 71.19 188 ASN A O 1
ATOM 1429 N N . TYR A 1 189 ? 9.262 14.672 -0.050 1.00 70.06 189 TYR A N 1
ATOM 1430 C CA . TYR A 1 189 ? 9.800 14.229 1.234 1.00 70.06 189 TYR A CA 1
ATOM 1431 C C . TYR A 1 189 ? 10.250 15.410 2.104 1.00 70.06 189 TYR A C 1
ATOM 1433 O O . TYR A 1 189 ? 9.902 15.482 3.277 1.00 70.06 189 TYR A O 1
ATOM 1441 N N . ALA A 1 190 ? 10.959 16.388 1.530 1.00 70.44 190 ALA A N 1
ATOM 1442 C CA . ALA A 1 190 ? 11.364 17.592 2.254 1.00 70.44 190 ALA A CA 1
ATOM 1443 C C . ALA A 1 190 ? 10.158 18.400 2.769 1.00 70.44 190 ALA A C 1
ATOM 1445 O O . ALA A 1 190 ? 10.203 18.928 3.879 1.00 70.44 190 ALA A O 1
ATOM 1446 N N . ARG A 1 191 ? 9.069 18.472 1.989 1.00 71.56 191 ARG A N 1
ATOM 1447 C CA . ARG A 1 191 ? 7.815 19.110 2.413 1.00 71.56 191 ARG A CA 1
ATOM 1448 C C . ARG A 1 191 ? 7.146 18.344 3.553 1.00 71.56 191 ARG A C 1
ATOM 1450 O O . ARG A 1 191 ? 6.694 18.976 4.502 1.00 71.56 191 ARG A O 1
ATOM 1457 N N . ASP A 1 192 ? 7.088 17.018 3.467 1.00 67.62 192 ASP A N 1
ATOM 1458 C CA . ASP A 1 192 ? 6.514 16.185 4.525 1.00 67.62 192 ASP A CA 1
ATOM 1459 C C . ASP A 1 192 ? 7.317 16.324 5.827 1.00 67.62 192 ASP A C 1
ATOM 1461 O O . ASP A 1 192 ? 6.722 16.559 6.872 1.00 67.62 192 ASP A O 1
ATOM 1465 N N . VAL A 1 193 ? 8.654 16.325 5.761 1.00 66.75 193 VAL A N 1
ATOM 1466 C CA . VAL A 1 193 ? 9.532 16.571 6.923 1.00 66.75 193 VAL A CA 1
ATOM 1467 C C . VAL A 1 193 ? 9.322 17.966 7.521 1.00 66.75 193 VAL A C 1
ATOM 1469 O O . VAL A 1 193 ? 9.285 18.112 8.745 1.00 66.75 193 VAL A O 1
ATOM 1472 N N . ALA A 1 194 ? 9.181 19.000 6.685 1.00 68.81 194 ALA A N 1
ATOM 1473 C CA . ALA A 1 194 ? 8.906 20.356 7.157 1.00 68.81 194 ALA A CA 1
ATOM 1474 C C . ALA A 1 194 ? 7.557 20.429 7.891 1.00 68.81 194 ALA A C 1
ATOM 1476 O O . ALA A 1 194 ? 7.492 20.966 8.994 1.00 68.81 194 ALA A O 1
ATOM 1477 N N . ARG A 1 195 ? 6.508 19.810 7.337 1.00 66.12 195 ARG A N 1
ATOM 1478 C CA . ARG A 1 195 ? 5.182 19.752 7.967 1.00 66.12 195 ARG A CA 1
ATOM 1479 C C . ARG A 1 195 ? 5.192 18.941 9.266 1.00 66.12 195 ARG A C 1
ATOM 1481 O O . ARG A 1 195 ? 4.596 19.365 10.255 1.00 66.12 195 ARG A O 1
ATOM 1488 N N . ASP A 1 196 ? 5.885 17.804 9.285 1.00 62.22 196 ASP A N 1
ATOM 1489 C CA . ASP A 1 196 ? 6.047 16.984 10.492 1.00 62.22 196 ASP A CA 1
ATOM 1490 C C . ASP A 1 196 ? 6.773 17.803 11.594 1.00 62.22 196 ASP A C 1
ATOM 1492 O O . ASP A 1 196 ? 6.403 17.740 12.767 1.00 62.22 196 ASP A O 1
ATOM 1496 N N . SER A 1 197 ? 7.722 18.672 11.215 1.00 64.19 197 SER A N 1
ATOM 1497 C CA . SER A 1 197 ? 8.427 19.584 12.136 1.00 64.19 197 SER A CA 1
ATOM 1498 C C . SER A 1 197 ? 7.560 20.749 12.638 1.00 64.19 197 SER A C 1
ATOM 1500 O O . SER A 1 197 ? 7.641 21.105 13.812 1.00 64.19 197 SER A O 1
ATOM 1502 N N . GLU A 1 198 ? 6.717 21.334 11.782 1.00 63.38 198 GLU A N 1
ATOM 1503 C CA . GLU A 1 198 ? 5.765 22.392 12.163 1.00 63.38 198 GLU A CA 1
ATOM 1504 C C . GLU A 1 198 ? 4.723 21.872 13.163 1.00 63.38 198 GLU A C 1
ATOM 1506 O O . GLU A 1 198 ? 4.464 22.511 14.182 1.00 63.38 198 GLU A O 1
ATOM 1511 N N . THR A 1 199 ? 4.204 20.662 12.934 1.00 58.22 199 THR A N 1
ATOM 1512 C CA . THR A 1 199 ? 3.224 20.019 13.827 1.00 58.22 199 THR A CA 1
ATOM 1513 C C . THR A 1 199 ? 3.826 19.711 15.207 1.00 58.22 199 THR A C 1
ATOM 1515 O O . THR A 1 199 ? 3.124 19.732 16.215 1.00 58.22 199 THR A O 1
ATOM 1518 N N . ALA A 1 200 ? 5.141 19.472 15.283 1.00 54.78 200 ALA A N 1
ATOM 1519 C CA . ALA A 1 200 ? 5.855 19.284 16.546 1.00 54.78 200 ALA A CA 1
ATOM 1520 C C . ALA A 1 200 ? 6.095 20.594 17.329 1.00 54.78 200 ALA A C 1
ATOM 1522 O O . ALA A 1 200 ? 6.422 20.532 18.516 1.00 54.78 200 ALA A O 1
ATOM 1523 N N . MET A 1 201 ? 5.954 21.762 16.689 1.00 51.22 201 MET A N 1
ATOM 1524 C CA . MET A 1 201 ? 6.216 23.079 17.282 1.00 51.22 201 MET A CA 1
ATOM 1525 C C . MET A 1 201 ? 4.962 23.840 17.730 1.00 51.22 201 MET A C 1
ATOM 1527 O O . MET A 1 201 ? 5.109 24.850 18.419 1.00 51.22 201 MET A O 1
ATOM 1531 N N . GLU A 1 202 ? 3.748 23.389 17.398 1.00 44.84 202 GLU A N 1
ATOM 1532 C CA . GLU A 1 202 ? 2.523 24.028 17.892 1.00 44.84 202 GLU A CA 1
ATOM 1533 C C . GLU A 1 202 ? 2.340 23.781 19.407 1.00 44.84 202 GLU A C 1
ATOM 1535 O O . GLU A 1 202 ? 2.113 22.643 19.833 1.00 44.84 202 GLU A O 1
ATOM 1540 N N . PRO A 1 203 ? 2.395 24.823 20.262 1.00 41.88 203 PRO A N 1
ATOM 1541 C CA . PRO A 1 203 ? 2.038 24.684 21.663 1.00 41.88 203 PRO A CA 1
ATOM 1542 C C . PRO A 1 203 ? 0.517 24.567 21.764 1.00 41.88 203 PRO A C 1
ATOM 1544 O O . PRO A 1 203 ? -0.213 25.474 21.357 1.00 41.88 203 PRO A O 1
ATOM 1547 N N . ARG A 1 204 ? 0.014 23.477 22.350 1.00 44.06 204 ARG A N 1
ATOM 1548 C CA . ARG A 1 204 ? -1.407 23.403 22.704 1.00 44.06 204 ARG A CA 1
ATOM 1549 C C . ARG A 1 204 ? -1.709 24.415 23.808 1.00 44.06 204 ARG A C 1
ATOM 1551 O O . ARG A 1 204 ? -1.171 24.313 24.909 1.00 44.06 204 ARG A O 1
ATOM 1558 N N . VAL A 1 205 ? -2.613 25.347 23.516 1.00 41.38 205 VAL A N 1
ATOM 1559 C CA . VAL A 1 205 ? -3.427 26.000 24.545 1.00 41.38 205 VAL A CA 1
ATOM 1560 C C . VAL A 1 205 ? -4.267 24.890 25.182 1.00 41.38 205 VAL A C 1
ATOM 1562 O O . VAL A 1 205 ? -5.099 24.285 24.506 1.00 41.38 205 VAL A O 1
ATOM 1565 N N . VAL A 1 206 ? -3.949 24.564 26.436 1.00 40.31 206 VAL A N 1
ATOM 1566 C CA . VAL A 1 206 ? -4.735 23.678 27.310 1.00 40.31 206 VAL A CA 1
ATOM 1567 C C . VAL A 1 206 ? -5.872 24.479 27.923 1.00 40.31 206 VAL A C 1
ATOM 1569 O O . VAL A 1 206 ? -5.598 25.623 28.353 1.00 40.31 206 VAL A O 1
#

pLDDT: mean 79.86, std 15.01, range [37.25, 95.25]